Protein AF-0000000071357479 (afdb_homodimer)

Secondary structure (DSSP, 8-state):
-HHHHHHHHHHS---HHHHHHHHTT-EEEEE-TT-EEE-TTSPP-EEEEEEES-EEEEE--SSS-EEEEEE-TTEEE--HHHHHHTS--SSEEEESS-EEEEEEEHHHHHHHHHH-SSHHHHHHHHHHHHHHHHHHHHHHHHH--HHHHHHHHHHH-HHHHHTS-HHHHHHHHTS-HHHHHHHHHHH-/-HHHHHHHHHHS---HHHHHHHHTT-EEEEE-TT-EEE-TTSPP-EEEEEEES-EEEEE--SSS-EEEEEE-TT-EE--HHHHHHTS--SSEEEESS-EEEEEEEHHHHHHHHHH-SSHHHHHHHHHHHHHHHHHHHHHHHHH--HHHHHHHHHHH-HHHHHTS-HHHHHHHHTS-HHHHHHHHHHH-

Sequence (376 aa):
MKALRKFIDSLSPISDRDWQYFSSRLEEVKLEKNASLLKIGEVENHLSFITEGMVRLFIPKEEYDMTFGFVFENEFVTAYDSFLTRLPSAYQIETLAKTHMWRISYPDLQSVYENTSIGNSIGRRMAENMYLVKSKRELALLSKTAEERYLDLFSDRPKLIREIPLKYISSYIGVTPQALSRIRKRITMKALRKFIDSLSPISDRDWQYFSSRLEEVKLEKNASLLKIGEVENHLSFITEGMVRLFIPKEEYDMTFGFVFENEFVTAYDSFLTRLPSAYQIETLAKTHMWRISYPDLQSVYENTSIGNSIGRRMAENMYLVKSKRELALLSKTAEERYLDLFSDRPKLIREIPLKYISSYIGVTPQALSRIRKRIT

Radius of gyration: 21.58 Å; Cα contacts (8 Å, |Δi|>4): 624; chains: 2; bounding box: 57×55×47 Å

Foldseek 3Di:
DVLQQVLLVVQPNDDPVLCCLLQVQKDKDKDFAFAWPADFFDQWFKKKAWQAFKKWKWADDDPAIQTADMDGHSDIDTPVVSLVVVGTHRITMGTRGTIIIIMGTSVSLVVSVVPDPCSVSSVVSNVVVVVVVVVVVVCCLVPHALLRVLVVVCVVPVVVVVSDDLCNSCSNSPHHSVVVVVSVVVVD/DVLQQVLLVVQPNDDPVLCCLLLVQKDKDKDFAFAWPADFFDQWFKKKAWQAFKKWKWADDDPAIQTADMDGHSDIDTPVVSLVVVGGHRITMGTRGTIIIIMGTSVSLVVSVVPDPCSVSSVVSNVVVVVVVVVVVVCCLVPHALLRVLVVVCVVPVVVVVSDDLCNSCSNSPHGSVVVVVSVVVVD

pLDDT: mean 91.93, std 7.01, range [62.25, 98.56]

Nearest PDB structures (foldseek):
  4cyd-assembly2_A  TM=8.086E-01  e=2.277E-10  Corynebacterium glutamicum
  4ev0-assembly1_A  TM=6.148E-01  e=2.697E-11  Thermus thermophilus HB8
  5kjy-assembly1_A  TM=7.846E-01  e=8.825E-09  Homo sapiens
  4qxk-assembly1_A  TM=7.766E-01  e=2.987E-08  Homo sapiens
  5w5b-assembly1_A  TM=6.786E-01  e=1.197E-08  Mycobacterium tuberculosis CDC1551

Solvent-accessible surface area (backbone atoms only — not comparable to full-atom values): 19634 Å² total; per-residue (Å²): 112,65,70,58,49,52,52,47,40,71,71,39,80,67,51,71,68,53,43,50,62,51,58,71,56,48,43,82,46,79,42,54,55,69,34,77,76,39,53,59,64,38,59,42,51,50,45,30,36,26,70,35,41,32,35,38,33,28,32,86,46,93,88,57,56,43,27,75,45,76,44,43,56,78,33,72,49,53,59,55,61,16,45,72,70,67,37,56,23,86,36,28,31,32,26,75,28,58,27,35,32,42,28,32,40,52,72,56,49,53,48,36,43,73,72,29,89,53,37,25,49,44,48,19,53,50,26,41,48,51,25,43,55,36,50,54,48,46,52,42,71,73,71,44,51,51,64,55,45,50,53,53,54,42,69,76,39,47,77,63,51,72,72,48,58,60,62,50,51,15,26,46,46,68,45,50,55,68,56,42,52,54,49,51,56,70,74,96,110,64,69,58,50,52,51,47,39,72,73,38,81,66,51,70,68,53,44,49,61,51,58,72,56,47,42,82,47,78,43,54,55,70,34,75,78,38,52,58,64,38,58,41,52,50,46,29,35,26,71,34,42,31,34,37,33,29,30,88,47,93,87,58,57,42,27,74,44,76,41,44,56,77,34,73,50,52,58,55,60,16,45,73,69,66,37,55,22,86,37,26,30,30,26,76,28,58,28,35,32,42,30,32,41,54,71,56,50,53,47,37,44,73,72,31,90,53,35,26,49,43,47,19,52,51,27,42,52,51,24,43,54,35,50,54,48,46,52,42,71,72,72,45,51,52,62,54,46,49,51,51,52,44,68,75,38,48,74,63,52,71,72,48,57,60,63,52,51,17,26,47,44,69,44,50,53,69,54,42,52,53,49,51,57,68,74,98

Structure (mmCIF, N/CA/C/O backbone):
data_AF-0000000071357479-model_v1
#
loop_
_entity.id
_entity.type
_entity.pdbx_description
1 polymer 'cAMP-binding protein'
#
loop_
_atom_site.group_PDB
_atom_site.id
_atom_site.type_symbol
_atom_site.label_atom_id
_atom_site.label_alt_id
_atom_site.label_comp_id
_atom_site.label_asym_id
_atom_site.label_entity_id
_atom_site.label_seq_id
_atom_site.pdbx_PDB_ins_code
_atom_site.Cartn_x
_atom_site.Cartn_y
_atom_site.Cartn_z
_atom_site.occupancy
_atom_site.B_iso_or_equiv
_atom_site.auth_seq_id
_atom_site.auth_comp_id
_atom_site.auth_asym_id
_atom_site.auth_atom_id
_atom_site.pdbx_PDB_model_num
ATOM 1 N N . MET A 1 1 ? 16.078 18.766 12.523 1 84.31 1 MET A N 1
ATOM 2 C CA . MET A 1 1 ? 16.484 17.734 11.578 1 84.31 1 MET A CA 1
ATOM 3 C C . MET A 1 1 ? 16.953 16.484 12.305 1 84.31 1 MET A C 1
ATOM 5 O O . MET A 1 1 ? 17.172 15.438 11.68 1 84.31 1 MET A O 1
ATOM 9 N N . LYS A 1 2 ? 16.938 16.594 13.602 1 87.5 2 LYS A N 1
ATOM 10 C CA . LYS A 1 2 ? 17.391 15.453 14.398 1 87.5 2 LYS A CA 1
ATOM 11 C C . LYS A 1 2 ? 16.375 14.312 14.344 1 87.5 2 LYS A C 1
ATOM 13 O O . LYS A 1 2 ? 16.734 13.148 14.156 1 87.5 2 LYS A O 1
ATOM 18 N N . ALA A 1 3 ? 15.062 14.703 14.469 1 87.56 3 ALA A N 1
ATOM 19 C CA . ALA A 1 3 ? 14 13.703 14.43 1 87.56 3 ALA A CA 1
ATOM 20 C C . ALA A 1 3 ? 13.969 12.992 13.078 1 87.56 3 ALA A C 1
ATOM 22 O O . ALA A 1 3 ? 13.773 11.773 13.016 1 87.56 3 ALA A O 1
ATOM 23 N N . LEU A 1 4 ? 14.18 13.727 12.094 1 90.94 4 LEU A N 1
ATOM 24 C CA . LEU A 1 4 ? 14.18 13.18 10.734 1 90.94 4 LEU A CA 1
ATOM 25 C C . LEU A 1 4 ? 15.336 12.211 10.539 1 90.94 4 LEU A C 1
ATOM 27 O O . LEU A 1 4 ? 15.156 11.109 10.016 1 90.94 4 LEU A O 1
ATOM 31 N N . ARG A 1 5 ? 16.469 12.617 10.984 1 91.06 5 ARG A N 1
ATOM 32 C CA . ARG A 1 5 ? 17.641 11.742 10.836 1 91.06 5 ARG A CA 1
ATOM 33 C C . ARG A 1 5 ? 17.453 10.453 11.633 1 91.06 5 ARG A C 1
ATOM 35 O O . ARG A 1 5 ? 17.812 9.375 11.156 1 91.06 5 ARG A O 1
ATOM 42 N N . LYS A 1 6 ? 16.984 10.641 12.812 1 90.44 6 LYS A N 1
ATOM 43 C CA . LYS A 1 6 ? 16.719 9.477 13.648 1 90.44 6 LYS A CA 1
ATOM 44 C C . LYS A 1 6 ? 15.766 8.508 12.953 1 90.44 6 LYS A C 1
ATOM 46 O O . LYS A 1 6 ? 15.969 7.289 12.992 1 90.44 6 LYS A O 1
ATOM 51 N N . PHE A 1 7 ? 14.812 9.055 12.359 1 88.69 7 PHE A N 1
ATOM 52 C CA . PHE A 1 7 ? 13.844 8.234 11.633 1 88.69 7 PHE A CA 1
ATOM 53 C C . PHE A 1 7 ? 14.508 7.496 10.484 1 88.69 7 PHE A C 1
ATOM 55 O O . PHE A 1 7 ? 14.328 6.289 10.328 1 88.69 7 PHE A O 1
ATOM 62 N N . ILE A 1 8 ? 15.242 8.156 9.727 1 88.69 8 ILE A N 1
ATOM 63 C CA . ILE A 1 8 ? 15.914 7.574 8.562 1 88.69 8 ILE A CA 1
ATOM 64 C C . ILE A 1 8 ? 16.891 6.496 9.023 1 88.69 8 ILE A C 1
ATOM 66 O O . ILE A 1 8 ? 16.969 5.422 8.422 1 88.69 8 ILE A O 1
ATOM 70 N N . ASP A 1 9 ? 17.531 6.797 10.133 1 88.25 9 ASP A N 1
ATOM 71 C CA . ASP A 1 9 ? 18.484 5.852 10.688 1 88.25 9 ASP A CA 1
ATOM 72 C C . ASP A 1 9 ? 17.812 4.559 11.125 1 88.25 9 ASP A C 1
ATOM 74 O O . ASP A 1 9 ? 18.406 3.482 11.055 1 88.25 9 ASP A O 1
ATOM 78 N N . SER A 1 10 ? 16.609 4.762 11.586 1 86.31 10 SER A N 1
ATOM 79 C CA . SER A 1 10 ? 15.852 3.59 12.016 1 86.31 10 SER A CA 1
ATOM 80 C C . SER A 1 10 ? 15.477 2.703 10.828 1 86.31 10 SER A C 1
ATOM 82 O O . SER A 1 10 ? 15.227 1.507 11 1 86.31 10 SER A O 1
ATOM 84 N N . LEU A 1 11 ? 15.367 3.246 9.656 1 84.19 11 LEU A N 1
ATOM 85 C CA . LEU A 1 11 ? 15.078 2.479 8.445 1 84.19 11 LEU A CA 1
ATOM 86 C C . LEU A 1 11 ? 16.344 1.834 7.898 1 84.19 11 LEU A C 1
ATOM 88 O O . LEU A 1 11 ? 16.359 0.638 7.598 1 84.19 11 LEU A O 1
ATOM 92 N N . SER A 1 12 ? 17.344 2.615 7.746 1 84.62 12 SER A N 1
ATOM 93 C CA . SER A 1 12 ? 18.672 2.199 7.297 1 84.62 12 SER A CA 1
ATOM 94 C C . SER A 1 12 ? 19.75 3.168 7.777 1 84.62 12 SER A C 1
ATOM 96 O O . SER A 1 12 ? 19.625 4.379 7.594 1 84.62 12 SER A O 1
ATOM 98 N N . PRO A 1 13 ? 20.75 2.525 8.297 1 86.31 13 PRO A N 1
ATOM 99 C CA . PRO A 1 13 ? 21.828 3.416 8.727 1 86.31 13 PRO A CA 1
ATOM 100 C C . PRO A 1 13 ? 22.375 4.281 7.586 1 86.31 13 PRO A C 1
ATOM 102 O O . PRO A 1 13 ? 22.688 3.764 6.508 1 86.31 13 PRO A O 1
ATOM 105 N N . ILE A 1 14 ? 22.453 5.547 7.871 1 87.81 14 ILE A N 1
ATOM 106 C CA . ILE A 1 14 ? 22.844 6.48 6.82 1 87.81 14 ILE A CA 1
ATOM 107 C C . ILE A 1 14 ? 24.203 7.102 7.16 1 87.81 14 ILE A C 1
ATOM 109 O O . ILE A 1 14 ? 24.438 7.492 8.305 1 87.81 14 ILE A O 1
ATOM 113 N N . SER A 1 15 ? 25.094 7.137 6.215 1 90.81 15 SER A N 1
ATOM 114 C CA . SER A 1 15 ? 26.375 7.797 6.395 1 90.81 15 SER A CA 1
ATOM 115 C C . SER A 1 15 ? 26.219 9.312 6.469 1 90.81 15 SER A C 1
ATOM 117 O O . SER A 1 15 ? 25.219 9.859 6.008 1 90.81 15 SER A O 1
ATOM 119 N N . ASP A 1 16 ? 27.219 9.914 7.035 1 92.69 16 ASP A N 1
ATOM 120 C CA . ASP A 1 16 ? 27.203 11.375 7.102 1 92.69 16 ASP A CA 1
ATOM 121 C C . ASP A 1 16 ? 27.172 11.984 5.699 1 92.69 16 ASP A C 1
ATOM 123 O O . ASP A 1 16 ? 26.5 13 5.477 1 92.69 16 ASP A O 1
ATOM 127 N N . ARG A 1 17 ? 27.859 11.375 4.809 1 92.62 17 ARG A N 1
ATOM 128 C CA . ARG A 1 17 ? 27.906 11.875 3.438 1 92.62 17 ARG A CA 1
ATOM 129 C C . ARG A 1 17 ? 26.531 11.812 2.791 1 92.62 17 ARG A C 1
ATOM 131 O O . ARG A 1 17 ? 26.062 12.805 2.223 1 92.62 17 ARG A O 1
ATOM 138 N N . ASP A 1 18 ? 25.891 10.688 2.896 1 91.75 18 ASP A N 1
ATOM 139 C CA . ASP A 1 18 ? 24.562 10.523 2.311 1 91.75 18 ASP A CA 1
ATOM 140 C C . ASP A 1 18 ? 23.531 11.422 3.004 1 91.75 18 ASP A C 1
ATOM 142 O O . ASP A 1 18 ? 22.656 11.977 2.354 1 91.75 18 ASP A O 1
ATOM 146 N N . TRP A 1 19 ? 23.719 11.562 4.328 1 93.12 19 TRP A N 1
ATOM 147 C CA . TRP A 1 19 ? 22.812 12.43 5.078 1 93.12 19 TRP A CA 1
ATOM 148 C C . TRP A 1 19 ? 22.953 13.875 4.613 1 93.12 19 TRP A C 1
ATOM 150 O O . TRP A 1 19 ? 21.938 14.562 4.391 1 93.12 19 TRP A O 1
ATOM 160 N N . GLN A 1 20 ? 24.141 14.312 4.461 1 94.5 20 GLN A N 1
ATOM 161 C CA . GLN A 1 20 ? 24.359 15.688 4.016 1 94.5 20 GLN A CA 1
ATOM 162 C C . GLN A 1 20 ? 23.781 15.914 2.625 1 94.5 20 GLN A C 1
ATOM 164 O O . GLN A 1 20 ? 23.203 16.969 2.357 1 94.5 20 GLN A O 1
ATOM 169 N N . TYR A 1 21 ? 23.953 14.969 1.769 1 94.75 21 TYR A N 1
ATOM 170 C CA . TYR A 1 21 ? 23.406 15.07 0.421 1 94.75 21 TYR A CA 1
ATOM 171 C C . TYR A 1 21 ? 21.891 15.195 0.457 1 94.75 21 TYR A C 1
ATOM 173 O O . TYR A 1 21 ? 21.312 16.047 -0.224 1 94.75 21 TYR A O 1
ATOM 181 N N . PHE A 1 22 ? 21.266 14.375 1.284 1 94.62 22 PHE A N 1
ATOM 182 C CA . PHE A 1 22 ? 19.812 14.352 1.421 1 94.62 22 PHE A CA 1
ATOM 183 C C . PHE A 1 22 ? 19.328 15.617 2.113 1 94.62 22 PHE A C 1
ATOM 185 O O . PHE A 1 22 ? 18.453 16.312 1.586 1 94.62 22 PHE A O 1
ATOM 192 N N . SER A 1 23 ? 19.922 15.906 3.238 1 95.31 23 SER A N 1
ATOM 193 C CA . SER A 1 23 ? 19.422 16.984 4.074 1 95.31 23 SER A CA 1
ATOM 194 C C . SER A 1 23 ? 19.609 18.344 3.395 1 95.31 23 SER A C 1
ATOM 196 O O . SER A 1 23 ? 18.828 19.266 3.623 1 95.31 23 SER A O 1
ATOM 198 N N . SER A 1 24 ? 20.594 18.469 2.508 1 96.06 24 SER A N 1
ATOM 199 C CA . SER A 1 24 ? 20.859 19.719 1.805 1 96.06 24 SER A CA 1
ATOM 200 C C . SER A 1 24 ? 19.75 20.047 0.803 1 96.06 24 SER A C 1
ATOM 202 O O . SER A 1 24 ? 19.656 21.172 0.32 1 96.06 24 SER A O 1
ATOM 204 N N . ARG A 1 25 ? 18.922 19.094 0.554 1 96.38 25 ARG A N 1
ATOM 205 C CA . ARG A 1 25 ? 17.875 19.266 -0.453 1 96.38 25 ARG A CA 1
ATOM 206 C C . ARG A 1 25 ? 16.516 19.469 0.199 1 96.38 25 ARG A C 1
ATOM 208 O O . ARG A 1 25 ? 15.5 19.609 -0.494 1 96.38 25 ARG A O 1
ATOM 215 N N . LEU A 1 26 ? 16.531 19.469 1.462 1 97.06 26 LEU A N 1
ATOM 216 C CA . LEU A 1 26 ? 15.297 19.641 2.209 1 97.06 26 LEU A CA 1
ATOM 217 C C . LEU A 1 26 ? 14.945 21.109 2.348 1 97.06 26 LEU A C 1
ATOM 219 O O . LEU A 1 26 ? 15.836 21.953 2.465 1 97.06 26 LEU A O 1
ATOM 223 N N . GLU A 1 27 ? 13.688 21.359 2.297 1 97.5 27 GLU A N 1
ATOM 224 C CA . GLU A 1 27 ? 13.133 22.688 2.574 1 97.5 27 GLU A CA 1
ATOM 225 C C . GLU A 1 27 ? 12.25 22.672 3.818 1 97.5 27 GLU A C 1
ATOM 227 O O . GLU A 1 27 ? 11.461 21.734 4.016 1 97.5 27 GLU A O 1
ATOM 232 N N . GLU A 1 28 ? 12.422 23.641 4.609 1 97.25 28 GLU A N 1
ATOM 233 C CA . GLU A 1 28 ? 11.594 23.797 5.797 1 97.25 28 GLU A CA 1
ATOM 234 C C . GLU A 1 28 ? 10.289 24.531 5.473 1 97.25 28 GLU A C 1
ATOM 236 O O . GLU A 1 28 ? 10.305 25.547 4.781 1 97.25 28 GLU A O 1
ATOM 241 N N . VAL A 1 29 ? 9.195 24.016 5.973 1 97.38 29 VAL A N 1
ATOM 242 C CA . VAL A 1 29 ? 7.887 24.594 5.711 1 97.38 29 VAL A CA 1
ATOM 243 C C . VAL A 1 29 ? 7.098 24.719 7.012 1 97.38 29 VAL A C 1
ATOM 245 O O . VAL A 1 29 ? 7.047 23.781 7.805 1 97.38 29 VAL A O 1
ATOM 248 N N . LYS A 1 30 ? 6.535 25.812 7.258 1 98 30 LYS A N 1
ATOM 249 C CA . LYS A 1 30 ? 5.617 26.078 8.367 1 98 30 LYS A CA 1
ATOM 250 C C . LYS A 1 30 ? 4.25 26.516 7.855 1 98 30 LYS A C 1
ATOM 252 O O . LYS A 1 30 ? 4.156 27.469 7.07 1 98 30 LYS A O 1
ATOM 257 N N . LEU A 1 31 ? 3.303 25.781 8.32 1 97.75 31 LEU A N 1
ATOM 258 C CA . LEU A 1 31 ? 1.95 26.062 7.848 1 97.75 31 LEU A CA 1
ATOM 259 C C . LEU A 1 31 ? 0.995 26.25 9.023 1 97.75 31 LEU A C 1
ATOM 261 O O . LEU A 1 31 ? 1.135 25.594 10.055 1 97.75 31 LEU A O 1
ATOM 265 N N . GLU A 1 32 ? 0.049 27.125 8.805 1 97.94 32 GLU A N 1
ATOM 266 C CA . GLU A 1 32 ? -1.003 27.297 9.805 1 97.94 32 GLU A CA 1
ATOM 267 C C . GLU A 1 32 ? -2.068 26.219 9.68 1 97.94 32 GLU A C 1
ATOM 269 O O . GLU A 1 32 ? -2.064 25.438 8.719 1 97.94 32 GLU A O 1
ATOM 274 N N . LYS A 1 33 ? -2.869 26.156 10.688 1 96.25 33 LYS A N 1
ATOM 275 C CA . LYS A 1 33 ? -4.027 25.281 10.641 1 96.25 33 LYS A CA 1
ATOM 276 C C . LYS A 1 33 ? -4.906 25.578 9.43 1 96.25 33 LYS A C 1
ATOM 278 O O . LYS A 1 33 ? -5.109 26.734 9.078 1 96.25 33 LYS A O 1
ATOM 283 N N . ASN A 1 34 ? -5.375 24.547 8.766 1 95.88 34 ASN A N 1
ATOM 284 C CA . ASN A 1 34 ? -6.301 24.609 7.633 1 95.88 34 ASN A CA 1
ATOM 285 C C . ASN A 1 34 ? -5.602 25.078 6.363 1 95.88 34 ASN A C 1
ATOM 287 O O . ASN A 1 34 ? -6.242 25.625 5.461 1 95.88 34 ASN A O 1
ATOM 291 N N . ALA A 1 35 ? -4.332 24.938 6.402 1 97.62 35 ALA A N 1
ATOM 292 C CA . ALA A 1 35 ? -3.6 25.203 5.168 1 97.62 35 ALA A CA 1
ATOM 293 C C . ALA A 1 35 ? -3.666 24.01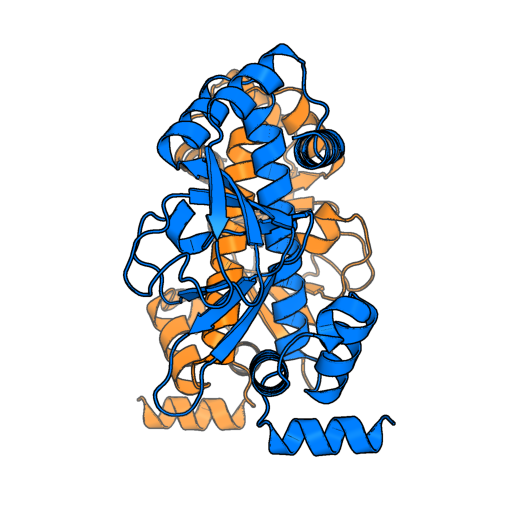6 4.211 1 97.62 35 ALA A C 1
ATOM 295 O O . ALA A 1 35 ? -3.592 22.859 4.637 1 97.62 35 ALA A O 1
ATOM 296 N N . SER A 1 36 ? -3.727 24.297 2.914 1 97 36 SER A N 1
ATOM 297 C CA . SER A 1 36 ? -3.75 23.266 1.894 1 97 36 SER A CA 1
ATOM 298 C C . SER A 1 36 ? -2.336 22.859 1.482 1 97 36 SER A C 1
ATOM 300 O O . SER A 1 36 ? -1.54 23.703 1.07 1 97 36 SER A O 1
ATOM 302 N N . LEU A 1 37 ? -2.037 21.625 1.635 1 97.31 37 LEU A N 1
ATOM 303 C CA . LEU A 1 37 ? -0.763 21.094 1.168 1 97.31 37 LEU A CA 1
ATOM 304 C C . LEU A 1 37 ? -0.865 20.625 -0.284 1 97.31 37 LEU A C 1
ATOM 306 O O . LEU A 1 37 ? 0.109 20.719 -1.036 1 97.31 37 LEU A O 1
ATOM 310 N N . LEU A 1 38 ? -1.933 20.109 -0.616 1 98.12 38 LEU A N 1
ATOM 311 C CA . LEU A 1 38 ? -2.225 19.609 -1.955 1 98.12 38 LEU A CA 1
ATOM 312 C C . LEU A 1 38 ? -3.707 19.75 -2.279 1 98.12 38 LEU A C 1
ATOM 314 O O . LEU A 1 38 ? -4.562 19.375 -1.477 1 98.12 38 LEU A O 1
ATOM 318 N N . LYS A 1 39 ? -4.016 20.344 -3.389 1 97.31 39 LYS A N 1
ATOM 319 C CA . LYS A 1 39 ? -5.395 20.438 -3.857 1 97.31 39 LYS A CA 1
ATOM 320 C C . LYS A 1 39 ? -5.719 19.328 -4.852 1 97.31 39 LYS A C 1
ATOM 322 O O . LYS A 1 39 ? -4.844 18.875 -5.594 1 97.31 39 LYS A O 1
ATOM 327 N N . ILE A 1 40 ? -6.895 18.906 -4.797 1 95.5 40 ILE A N 1
ATOM 328 C CA . ILE A 1 40 ? -7.348 17.922 -5.773 1 95.5 40 ILE A CA 1
ATOM 329 C C . ILE A 1 40 ? -7.055 18.422 -7.184 1 95.5 40 ILE A C 1
ATOM 331 O O . ILE A 1 40 ? -7.219 19.609 -7.48 1 95.5 40 ILE A O 1
ATOM 335 N N . GLY A 1 41 ? -6.57 17.531 -8.008 1 97.25 41 GLY A N 1
ATOM 336 C CA . GLY A 1 41 ? -6.281 17.891 -9.383 1 97.25 41 GLY A CA 1
ATOM 337 C C . GLY A 1 41 ? -4.855 18.359 -9.594 1 97.25 41 GLY A C 1
ATOM 338 O O . GLY A 1 41 ? -4.41 18.516 -10.734 1 97.25 41 GLY A O 1
ATOM 339 N N . GLU A 1 42 ? -4.164 18.609 -8.555 1 98.19 42 GLU A N 1
ATOM 340 C CA . GLU A 1 42 ? -2.758 18.969 -8.648 1 98.19 42 GLU A CA 1
ATOM 341 C C . GLU A 1 42 ? -1.854 17.75 -8.555 1 98.19 42 GLU A C 1
ATOM 343 O O . GLU A 1 42 ? -2.225 16.75 -7.945 1 98.19 42 GLU A O 1
ATOM 348 N N . VAL A 1 43 ? -0.73 17.859 -9.156 1 98.56 43 VAL A N 1
ATOM 349 C CA . VAL A 1 43 ? 0.276 16.812 -9.031 1 98.56 43 VAL A CA 1
ATOM 350 C C . VAL A 1 43 ? 1.095 17.031 -7.758 1 98.56 43 VAL A C 1
ATOM 352 O O . VAL A 1 43 ? 1.527 18.156 -7.484 1 98.56 43 VAL A O 1
ATOM 355 N N . GLU A 1 44 ? 1.221 16.031 -6.93 1 98.56 44 GLU A N 1
ATOM 356 C CA . GLU A 1 44 ? 2.037 16.125 -5.723 1 98.56 44 GLU A CA 1
ATOM 357 C C . GLU A 1 44 ? 3.521 16.219 -6.066 1 98.56 44 GLU A C 1
ATOM 359 O O . GLU A 1 44 ? 4.078 15.32 -6.703 1 98.56 44 GLU A O 1
ATOM 364 N N . ASN A 1 45 ? 4.176 17.188 -5.57 1 98.31 45 ASN A N 1
ATOM 365 C CA . ASN A 1 45 ? 5.555 17.422 -5.977 1 98.31 45 ASN A CA 1
ATOM 366 C C . ASN A 1 45 ? 6.52 17.281 -4.801 1 98.31 45 ASN A C 1
ATOM 368 O O . ASN A 1 45 ? 7.734 17.406 -4.969 1 98.31 45 ASN A O 1
ATOM 372 N N . HIS A 1 46 ? 5.906 16.969 -3.633 1 98.19 46 HIS A N 1
ATOM 373 C CA . HIS A 1 46 ? 6.789 16.953 -2.471 1 98.19 46 HIS A CA 1
ATOM 374 C C . HIS A 1 46 ? 6.496 15.758 -1.573 1 98.19 46 HIS A C 1
ATOM 376 O O . HIS A 1 46 ? 5.363 15.281 -1.521 1 98.19 46 HIS A O 1
ATOM 382 N N . LEU A 1 47 ? 7.469 15.258 -1.012 1 97.94 47 LEU A N 1
ATOM 383 C CA . LEU A 1 47 ? 7.418 14.367 0.144 1 97.94 47 LEU A CA 1
ATOM 384 C C . LEU A 1 47 ? 7.809 15.109 1.417 1 97.94 47 LEU A C 1
ATOM 386 O O . LEU A 1 47 ? 8.875 15.727 1.477 1 97.94 47 LEU A O 1
ATOM 390 N N . SER A 1 48 ? 6.945 15.039 2.42 1 97.88 48 SER A N 1
ATOM 391 C CA . SER A 1 48 ? 7.168 15.859 3.604 1 97.88 48 SER A CA 1
ATOM 392 C C . SER A 1 48 ? 7.238 15.008 4.863 1 97.88 48 SER A C 1
ATOM 394 O O . SER A 1 48 ? 6.555 13.984 4.969 1 97.88 48 SER A O 1
ATOM 396 N N . PHE A 1 49 ? 8.078 15.445 5.734 1 96.88 49 PHE A N 1
ATOM 397 C CA . PHE A 1 49 ? 8.18 14.859 7.07 1 96.88 49 PHE A CA 1
ATOM 398 C C . PHE A 1 49 ? 7.664 15.836 8.125 1 96.88 49 PHE A C 1
ATOM 400 O O . PHE A 1 49 ? 8.203 16.938 8.281 1 96.88 49 PHE A O 1
ATOM 407 N N . ILE A 1 50 ? 6.633 15.367 8.844 1 96.56 50 ILE A N 1
ATOM 408 C CA . ILE A 1 50 ? 6.016 16.234 9.836 1 96.56 50 ILE A CA 1
ATOM 409 C C . ILE A 1 50 ? 6.82 16.188 11.133 1 96.56 50 ILE A C 1
ATOM 411 O O . ILE A 1 50 ? 6.934 15.141 11.758 1 96.56 50 ILE A O 1
ATOM 415 N N . THR A 1 51 ? 7.336 17.281 11.508 1 95.75 51 THR A N 1
ATOM 416 C CA . THR A 1 51 ? 8.055 17.344 12.781 1 95.75 51 THR A CA 1
ATOM 417 C C . THR A 1 51 ? 7.117 17.75 13.914 1 95.75 51 THR A C 1
ATOM 419 O O . THR A 1 51 ? 7.32 17.359 15.062 1 95.75 51 THR A O 1
ATOM 422 N N . GLU A 1 52 ? 6.156 18.562 13.555 1 95.06 52 GLU A N 1
ATOM 423 C CA . GLU A 1 52 ? 5.105 19 14.469 1 95.06 52 GLU A CA 1
ATOM 424 C C . GLU A 1 52 ? 3.793 19.234 13.734 1 95.06 52 GLU A C 1
ATOM 426 O O . GLU A 1 52 ? 3.787 19.812 12.641 1 95.06 52 GLU A O 1
ATOM 431 N N . GLY A 1 53 ? 2.701 18.75 14.445 1 94.25 53 GLY A N 1
ATOM 432 C CA . GLY A 1 53 ? 1.389 18.984 13.867 1 94.25 53 GLY A CA 1
ATOM 433 C C . GLY A 1 53 ? 0.761 17.719 13.289 1 94.25 53 GLY A C 1
ATOM 434 O O . GLY A 1 53 ? 1.069 16.609 13.719 1 94.25 53 GLY A O 1
ATOM 435 N N . MET A 1 54 ? -0.273 17.922 12.383 1 95 54 MET A N 1
ATOM 436 C CA . MET A 1 54 ? -0.998 16.812 11.789 1 95 54 MET A CA 1
ATOM 437 C C . MET A 1 54 ? -1.707 17.25 10.508 1 95 54 MET A C 1
ATOM 439 O O . MET A 1 54 ? -2.064 18.406 10.359 1 95 54 MET A O 1
ATOM 443 N N . VAL A 1 55 ? -1.857 16.344 9.68 1 96.44 55 VAL A N 1
ATOM 444 C CA . VAL A 1 55 ? -2.529 16.625 8.414 1 96.44 55 VAL A CA 1
ATOM 445 C C . VAL A 1 55 ? -3.596 15.57 8.148 1 96.44 55 VAL A C 1
ATOM 447 O O . VAL A 1 55 ? -3.57 14.492 8.742 1 96.44 55 VAL A O 1
ATOM 450 N N . ARG A 1 56 ? -4.52 15.969 7.328 1 96.06 56 ARG A N 1
ATOM 451 C CA . ARG A 1 56 ? -5.617 15.094 6.926 1 96.06 56 ARG A CA 1
ATOM 452 C C . ARG A 1 56 ? -5.645 14.914 5.41 1 96.06 56 ARG A C 1
ATOM 454 O O . ARG A 1 56 ? -5.359 15.859 4.664 1 96.06 56 ARG A O 1
ATOM 461 N N . LEU A 1 57 ? -5.883 13.711 4.977 1 97.62 57 LEU A N 1
ATOM 462 C CA . LEU A 1 57 ? -6.141 13.398 3.578 1 97.62 57 LEU A CA 1
ATOM 463 C C . LEU A 1 57 ? -7.617 13.094 3.35 1 97.62 57 LEU A C 1
ATOM 465 O O . LEU A 1 57 ? -8.211 12.297 4.078 1 97.62 57 LEU A O 1
ATOM 469 N N . PHE A 1 58 ? -8.188 13.758 2.309 1 97 58 PHE A N 1
ATOM 470 C CA . PHE A 1 58 ? -9.625 13.586 2.135 1 97 58 PHE A CA 1
ATOM 471 C C . PHE A 1 58 ? -10.039 13.906 0.704 1 97 58 PHE A C 1
ATOM 473 O O . PHE A 1 58 ? -9.297 14.562 -0.03 1 97 58 PHE A O 1
ATOM 480 N N . ILE A 1 59 ? -11.086 13.383 0.323 1 95.88 59 ILE A N 1
ATOM 481 C CA . ILE A 1 59 ? -11.734 13.703 -0.943 1 95.88 59 ILE A CA 1
ATOM 482 C C . ILE A 1 59 ? -12.906 14.648 -0.698 1 95.88 59 ILE A C 1
ATOM 484 O O . ILE A 1 59 ? -13.875 14.289 -0.03 1 95.88 59 ILE A O 1
ATOM 488 N N . PRO A 1 60 ? -12.766 15.797 -1.271 1 92.5 60 PRO A N 1
ATOM 489 C CA . PRO A 1 60 ? -13.906 16.703 -1.112 1 92.5 60 PRO A CA 1
ATOM 490 C C . PRO A 1 60 ? -15.164 16.188 -1.814 1 92.5 60 PRO A C 1
ATOM 492 O O . PRO A 1 60 ? -15.102 15.758 -2.967 1 92.5 60 PRO A O 1
ATOM 495 N N . LYS A 1 61 ? -16.281 16.141 -1.045 1 87.62 61 LYS A N 1
ATOM 496 C CA . LYS A 1 61 ? -17.578 15.773 -1.6 1 87.62 61 LYS A CA 1
ATOM 497 C C . LYS A 1 61 ? -18.625 16.859 -1.338 1 87.62 61 LYS A C 1
ATOM 499 O O . LYS A 1 61 ? -18.375 17.781 -0.568 1 87.62 61 LYS A O 1
ATOM 504 N N . GLU A 1 62 ? -19.734 16.75 -2.053 1 79.56 62 GLU A N 1
ATOM 505 C CA . GLU A 1 62 ? -20.781 17.766 -1.951 1 79.56 62 GLU A CA 1
ATOM 506 C C . GLU A 1 62 ? -21.328 17.844 -0.53 1 79.56 62 GLU A C 1
ATOM 508 O O . GLU A 1 62 ? -21.453 18.938 0.03 1 79.56 62 GLU A O 1
ATOM 513 N N . GLU A 1 63 ? -21.672 16.766 0.043 1 78.25 63 GLU A N 1
ATOM 514 C CA . GLU A 1 63 ? -22.297 16.781 1.358 1 78.25 63 GLU A CA 1
ATOM 515 C C . GLU A 1 63 ? -21.266 16.734 2.473 1 78.25 63 GLU A C 1
ATOM 517 O O . GLU A 1 63 ? -21.25 17.578 3.365 1 78.25 63 GLU A O 1
ATOM 522 N N . TYR A 1 64 ? -20.406 15.727 2.408 1 83.81 64 TYR A N 1
ATOM 523 C CA . TYR A 1 64 ? -19.375 15.609 3.436 1 83.81 64 TYR A CA 1
ATOM 524 C C . TYR A 1 64 ? -18.078 15.094 2.844 1 83.81 64 TYR A C 1
ATOM 526 O O . TYR A 1 64 ? -18.078 14.195 1.996 1 83.81 64 TYR A O 1
ATOM 534 N N . ASP A 1 65 ? -16.953 15.602 3.381 1 90.44 65 ASP A N 1
ATOM 535 C CA . ASP A 1 65 ? -15.625 15.141 2.99 1 90.44 65 ASP A CA 1
ATOM 536 C C . ASP A 1 65 ? -15.43 13.664 3.354 1 90.44 65 ASP A C 1
ATOM 538 O O . ASP A 1 65 ? -15.961 13.195 4.363 1 90.44 65 ASP A O 1
ATOM 542 N N . MET A 1 66 ? -14.805 13.031 2.494 1 93.31 66 MET A N 1
ATOM 543 C CA . MET A 1 66 ? -14.398 11.664 2.805 1 93.31 66 MET A CA 1
ATOM 544 C C . MET A 1 66 ? -12.945 11.617 3.271 1 93.31 66 MET A C 1
ATOM 546 O O . MET A 1 66 ? -12.031 11.539 2.451 1 93.31 66 MET A O 1
ATOM 550 N N . THR A 1 67 ? -12.812 11.609 4.566 1 95.12 67 THR A N 1
ATOM 551 C CA . THR A 1 67 ? -11.477 11.5 5.137 1 95.12 67 THR A CA 1
ATOM 552 C C . THR A 1 67 ? -10.984 10.055 5.113 1 95.12 67 THR A C 1
ATOM 554 O O . THR A 1 67 ? -11.719 9.141 5.508 1 95.12 67 THR A O 1
ATOM 557 N N . PHE A 1 68 ? -9.734 9.875 4.688 1 95.38 68 PHE A N 1
ATOM 558 C CA . PHE A 1 68 ? -9.281 8.492 4.633 1 95.38 68 PHE A CA 1
ATOM 559 C C . PHE A 1 68 ? -7.863 8.367 5.188 1 95.38 68 PHE A C 1
ATOM 561 O O . PHE A 1 68 ? -7.258 7.293 5.117 1 95.38 68 PHE A O 1
ATOM 568 N N . GLY A 1 69 ? -7.367 9.484 5.727 1 94.06 69 GLY A N 1
ATOM 569 C CA . GLY A 1 69 ? -6.035 9.383 6.305 1 94.06 69 GLY A CA 1
ATOM 570 C C . GLY A 1 69 ? -5.711 10.523 7.25 1 94.06 69 GLY A C 1
ATOM 571 O O . GLY A 1 69 ? -6.176 11.648 7.055 1 94.06 69 GLY A O 1
ATOM 572 N N . PHE A 1 70 ? -4.957 10.18 8.234 1 93.06 70 PHE A N 1
ATOM 573 C CA . PHE A 1 70 ? -4.332 11.141 9.141 1 93.06 70 PHE A CA 1
ATOM 574 C C . PHE A 1 70 ? -2.836 10.875 9.266 1 93.06 70 PHE A C 1
ATOM 576 O O . PHE A 1 70 ? -2.406 9.727 9.305 1 93.06 70 PHE A O 1
ATOM 583 N N . VAL A 1 71 ? -2.146 11.914 9.25 1 94.06 71 VAL A N 1
ATOM 584 C CA . VAL A 1 71 ? -0.705 11.797 9.445 1 94.06 71 VAL A CA 1
ATOM 585 C C . VAL A 1 71 ? -0.263 12.711 10.586 1 94.06 71 VAL A C 1
ATOM 587 O O . VAL A 1 71 ? -0.695 13.859 10.672 1 94.06 71 VAL A O 1
ATOM 590 N N . PHE A 1 72 ? 0.614 12.156 11.383 1 91.75 72 PHE A N 1
ATOM 591 C CA . PHE A 1 72 ? 0.962 12.844 12.617 1 91.75 72 PHE A CA 1
ATOM 592 C C . PHE A 1 72 ? 2.461 13.109 12.688 1 91.75 72 PHE A C 1
ATOM 594 O O . PHE A 1 72 ? 3.184 12.875 11.719 1 91.75 72 PHE A O 1
ATOM 601 N N . GLU A 1 73 ? 2.877 13.656 13.844 1 91.88 73 GLU A N 1
ATOM 602 C CA . GLU A 1 73 ? 4.277 13.969 14.117 1 91.88 73 GLU A CA 1
ATOM 603 C C . GLU A 1 73 ? 5.164 12.75 13.898 1 91.88 73 GLU A C 1
ATOM 605 O O . GLU A 1 73 ? 4.805 11.633 14.281 1 91.88 73 GLU A O 1
ATOM 610 N N . ASN A 1 74 ? 6.273 13 13.164 1 91.25 74 ASN A N 1
ATOM 611 C CA . ASN A 1 74 ? 7.32 12.016 12.914 1 91.25 74 ASN A CA 1
ATOM 612 C C . ASN A 1 74 ? 6.891 10.992 11.867 1 91.25 74 ASN A C 1
ATOM 614 O O . ASN A 1 74 ? 7.293 9.828 11.922 1 91.25 74 ASN A O 1
ATOM 618 N N . GLU A 1 75 ? 6.004 11.383 11.07 1 91.56 75 GLU A N 1
ATOM 619 C CA . GLU A 1 75 ? 5.594 10.562 9.93 1 91.56 75 GLU A CA 1
ATOM 620 C C . GLU A 1 75 ? 5.762 11.328 8.617 1 91.56 75 GLU A C 1
ATOM 622 O O . GLU A 1 75 ? 5.785 12.555 8.602 1 91.56 75 GLU A O 1
ATOM 627 N N . PHE A 1 76 ? 5.887 10.609 7.574 1 93.94 76 PHE A N 1
ATOM 628 C CA . PHE A 1 76 ? 5.934 11.18 6.234 1 93.94 76 PHE A CA 1
ATOM 629 C C . PHE A 1 76 ? 4.531 11.336 5.66 1 93.94 76 PHE A C 1
ATOM 631 O O . PHE A 1 76 ? 3.662 10.492 5.895 1 93.94 76 PHE A O 1
ATOM 638 N N . VAL A 1 77 ? 4.363 12.438 4.953 1 96.12 77 VAL A N 1
ATOM 639 C CA . VAL A 1 77 ? 3.086 12.641 4.277 1 96.12 77 VAL A CA 1
ATOM 640 C C . VAL A 1 77 ? 3.33 13.023 2.816 1 96.12 77 VAL A C 1
ATOM 642 O O . VAL A 1 77 ? 4.25 13.789 2.512 1 96.12 77 VAL A O 1
ATOM 645 N N . THR A 1 78 ? 2.646 12.477 1.975 1 97.5 78 THR A N 1
ATOM 646 C CA . THR A 1 78 ? 2.637 12.727 0.536 1 97.5 78 THR A CA 1
ATOM 647 C C . THR A 1 78 ? 1.459 12.016 -0.126 1 97.5 78 THR A C 1
ATOM 649 O O . THR A 1 78 ? 1.045 10.938 0.319 1 97.5 78 THR A O 1
ATOM 652 N N . ALA A 1 79 ? 0.833 12.711 -1.019 1 97.94 79 ALA A N 1
ATOM 653 C CA . ALA A 1 79 ? -0.02 11.938 -1.913 1 97.94 79 ALA A CA 1
ATOM 654 C C . ALA A 1 79 ? 0.809 10.992 -2.777 1 97.94 79 ALA A C 1
ATOM 656 O O . ALA A 1 79 ? 1.041 11.258 -3.957 1 97.94 79 ALA A O 1
ATOM 657 N N . TYR A 1 80 ? 1.1 9.906 -2.166 1 97.88 80 TYR A N 1
ATOM 658 C CA . TYR A 1 80 ? 2.158 9.047 -2.688 1 97.88 80 TYR A CA 1
ATOM 659 C C . TYR A 1 80 ? 1.795 8.516 -4.066 1 97.88 80 TYR A C 1
ATOM 661 O O . TYR A 1 80 ? 2.668 8.336 -4.922 1 97.88 80 TYR A O 1
ATOM 669 N N . ASP A 1 81 ? 0.472 8.219 -4.258 1 98 81 ASP A N 1
ATOM 670 C CA . ASP A 1 81 ? 0.048 7.762 -5.578 1 98 81 ASP A CA 1
ATOM 671 C C . ASP A 1 81 ? 0.308 8.828 -6.637 1 98 81 ASP A C 1
ATOM 673 O O . ASP A 1 81 ? 0.929 8.547 -7.664 1 98 81 ASP A O 1
ATOM 677 N N . SER A 1 82 ? -0.117 10.039 -6.406 1 98.38 82 SER A N 1
ATOM 678 C CA . SER A 1 82 ? 0.135 11.164 -7.305 1 98.38 82 SER A CA 1
ATOM 679 C C . SER A 1 82 ? 1.63 11.422 -7.457 1 98.38 82 SER A C 1
ATOM 681 O O . SER A 1 82 ? 2.115 11.656 -8.562 1 98.38 82 SER A O 1
ATOM 683 N N . PHE A 1 83 ? 2.352 11.383 -6.398 1 98.56 83 PHE A N 1
ATOM 684 C CA . PHE A 1 83 ? 3.791 11.609 -6.371 1 98.56 83 PHE A CA 1
ATOM 685 C C . PHE A 1 83 ? 4.516 10.609 -7.262 1 98.56 83 PHE A C 1
ATOM 687 O O . PHE A 1 83 ? 5.395 10.984 -8.039 1 98.56 83 PHE A O 1
ATOM 694 N N . LEU A 1 84 ? 4.121 9.352 -7.152 1 97.56 84 LEU A N 1
ATOM 695 C CA . LEU A 1 84 ? 4.766 8.266 -7.879 1 97.56 84 LEU A CA 1
ATOM 696 C C . LEU A 1 84 ? 4.402 8.305 -9.359 1 97.56 84 LEU A C 1
ATOM 698 O O . LEU A 1 84 ? 5.266 8.141 -10.219 1 97.56 84 LEU A O 1
ATOM 702 N N . THR A 1 85 ? 3.125 8.547 -9.672 1 97.62 85 THR A N 1
ATOM 703 C CA . THR A 1 85 ? 2.625 8.398 -11.031 1 97.62 85 THR A CA 1
ATOM 704 C C . THR A 1 85 ? 2.771 9.703 -11.805 1 97.62 85 THR A C 1
ATOM 706 O O . THR A 1 85 ? 2.656 9.719 -13.031 1 97.62 85 THR A O 1
ATOM 709 N N . ARG A 1 86 ? 2.969 10.789 -11.047 1 98.12 86 ARG A N 1
ATOM 710 C CA . ARG A 1 86 ? 3.039 12.125 -11.625 1 98.12 86 ARG A CA 1
ATOM 711 C C . ARG A 1 86 ? 1.72 12.508 -12.289 1 98.12 86 ARG A C 1
ATOM 713 O O . ARG A 1 86 ? 1.707 13.227 -13.289 1 98.12 86 ARG A O 1
ATOM 720 N N . LEU A 1 87 ? 0.621 11.992 -11.836 1 98.19 87 LEU A N 1
ATOM 721 C CA . LEU A 1 87 ? -0.733 12.32 -12.273 1 98.19 87 LEU A CA 1
ATOM 722 C C . LEU A 1 87 ? -1.457 13.148 -11.211 1 98.19 87 LEU A C 1
ATOM 724 O O . LEU A 1 87 ? -1.108 13.094 -10.031 1 98.19 87 LEU A O 1
ATOM 728 N N . PRO A 1 88 ? -2.439 13.867 -11.586 1 98.44 88 PRO A N 1
ATOM 729 C CA . PRO A 1 88 ? -3.174 14.688 -10.625 1 98.44 88 PRO A CA 1
ATOM 730 C C . PRO A 1 88 ? -3.779 13.867 -9.484 1 98.44 88 PRO A C 1
ATOM 7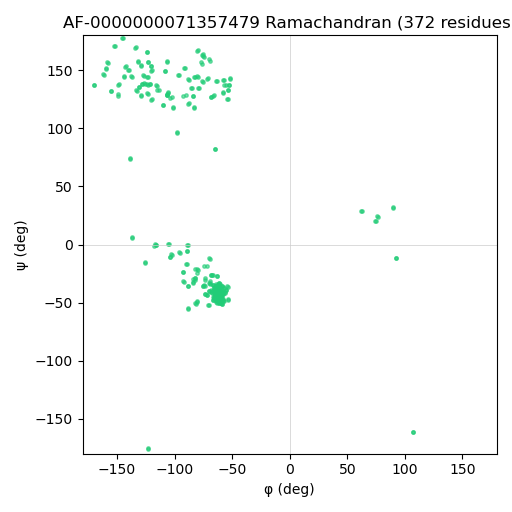32 O O . PRO A 1 88 ? -4.266 12.75 -9.719 1 98.44 88 PRO A O 1
ATOM 735 N N . SER A 1 89 ? -3.721 14.438 -8.328 1 97.88 89 SER A N 1
ATOM 736 C CA . SER A 1 89 ? -4.254 13.766 -7.148 1 97.88 89 SER A CA 1
ATOM 737 C C . SER A 1 89 ? -5.777 13.719 -7.18 1 97.88 89 SER A C 1
ATOM 739 O O . SER A 1 89 ? -6.422 14.695 -7.57 1 97.88 89 SER A O 1
ATOM 741 N N . ALA A 1 90 ? -6.367 12.656 -6.723 1 95 90 ALA A N 1
ATOM 742 C CA . ALA A 1 90 ? -7.812 12.492 -6.621 1 95 90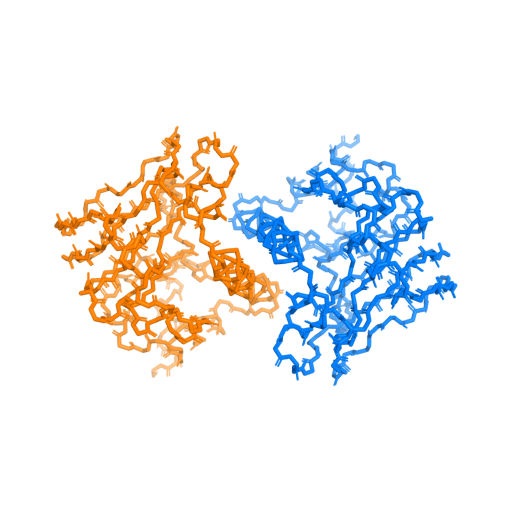 ALA A CA 1
ATOM 743 C C . ALA A 1 90 ? -8.328 13 -5.277 1 95 90 ALA A C 1
ATOM 745 O O . ALA A 1 90 ? -9.523 12.922 -4.992 1 95 90 ALA A O 1
ATOM 746 N N . TYR A 1 91 ? -7.395 13.484 -4.426 1 97.25 91 TYR A N 1
ATOM 747 C CA . TYR A 1 91 ? -7.766 13.922 -3.084 1 97.25 91 TYR A CA 1
ATOM 748 C C . TYR A 1 91 ? -6.922 15.117 -2.646 1 97.25 91 TYR A C 1
ATOM 750 O O . TYR A 1 91 ? -6.082 15.602 -3.408 1 97.25 91 TYR A O 1
ATOM 758 N N . GLN A 1 92 ? -7.25 15.617 -1.416 1 97.38 92 GLN A N 1
ATOM 759 C CA . GLN A 1 92 ? -6.594 16.797 -0.858 1 97.38 92 GLN A CA 1
ATOM 760 C C . GLN A 1 92 ? -5.898 16.469 0.46 1 97.38 92 GLN A C 1
ATOM 762 O O . GLN A 1 92 ? -6.27 15.516 1.142 1 97.38 92 GLN A O 1
ATOM 767 N N . ILE A 1 93 ? -4.91 17.266 0.673 1 98.31 93 ILE A N 1
ATOM 768 C CA . ILE A 1 93 ? -4.207 17.188 1.949 1 98.31 93 ILE A CA 1
ATOM 769 C C . ILE A 1 93 ? -4.227 18.562 2.627 1 98.31 93 ILE A C 1
ATOM 771 O O . ILE A 1 93 ? -3.924 19.578 1.998 1 98.31 93 ILE A O 1
ATOM 775 N N . GLU A 1 94 ? -4.602 18.594 3.84 1 97.75 94 GLU A N 1
ATOM 776 C CA . GLU A 1 94 ? -4.691 19.859 4.574 1 97.75 94 GLU A CA 1
ATOM 777 C C . GLU A 1 94 ? -4.195 19.703 6.008 1 97.75 94 GLU A C 1
ATOM 779 O O . GLU A 1 94 ? -4.266 18.609 6.578 1 97.75 94 GLU A O 1
ATOM 784 N N . THR A 1 95 ? -3.662 20.766 6.551 1 97.62 95 THR A N 1
ATOM 785 C CA . THR A 1 95 ? -3.236 20.75 7.945 1 97.62 95 THR A CA 1
ATOM 786 C C . THR A 1 95 ? -4.438 20.844 8.883 1 97.62 95 THR A C 1
ATOM 788 O O . THR A 1 95 ? -5.395 21.578 8.594 1 97.62 95 THR A O 1
ATOM 791 N N . LEU A 1 96 ? -4.406 20.109 9.992 1 95.81 96 LEU A N 1
ATOM 792 C CA . LEU A 1 96 ? -5.449 20.172 11.008 1 95.81 96 LEU A CA 1
ATOM 793 C C . LEU A 1 96 ? -4.984 20.984 12.219 1 95.81 96 LEU A C 1
ATOM 795 O O . LEU A 1 96 ? -5.754 21.188 13.156 1 95.81 96 LEU A O 1
ATOM 799 N N . ALA A 1 97 ? -3.762 21.344 12.258 1 95.38 97 ALA A N 1
ATOM 800 C CA . ALA A 1 97 ? -3.107 22.156 13.273 1 95.38 97 ALA A CA 1
ATOM 801 C C . ALA A 1 97 ? -1.91 22.906 12.695 1 95.38 97 ALA A C 1
ATOM 803 O O . ALA A 1 97 ? -1.534 22.688 11.539 1 95.38 97 ALA A O 1
ATOM 804 N N . LYS A 1 98 ? -1.408 23.797 13.516 1 97.06 98 LYS A N 1
ATOM 805 C CA . LYS A 1 98 ? -0.106 24.344 13.125 1 97.06 98 LYS A CA 1
ATOM 806 C C . LYS A 1 98 ? 0.902 23.219 12.883 1 97.06 98 LYS A C 1
ATOM 808 O O . LYS A 1 98 ? 1.063 22.328 13.727 1 97.06 98 LYS A O 1
ATOM 813 N N . THR A 1 99 ? 1.521 23.234 11.656 1 97.38 99 THR A N 1
ATOM 814 C CA . THR A 1 99 ? 2.334 22.094 11.25 1 97.38 99 THR A CA 1
ATOM 815 C C . THR A 1 99 ? 3.707 22.547 10.766 1 97.38 99 THR A C 1
ATOM 817 O O . THR A 1 99 ? 3.814 23.531 10.031 1 97.38 99 THR A O 1
ATOM 820 N N . HIS A 1 100 ? 4.73 21.969 11.305 1 97.88 100 HIS A N 1
ATOM 821 C CA . HIS A 1 100 ? 6.113 22.125 10.867 1 97.88 100 HIS A CA 1
ATOM 822 C C . HIS A 1 100 ? 6.605 20.875 10.141 1 97.88 100 HIS A C 1
ATOM 824 O O . HIS A 1 100 ? 6.473 19.75 10.656 1 97.88 100 HIS A O 1
ATOM 830 N N . MET A 1 101 ? 7.168 21.078 8.938 1 97.44 101 MET A N 1
ATOM 831 C CA . MET A 1 101 ? 7.578 19.922 8.141 1 97.44 101 MET A CA 1
ATOM 832 C C . MET A 1 101 ? 8.883 20.203 7.402 1 97.44 101 MET A C 1
ATOM 834 O O . MET A 1 101 ? 9.227 21.359 7.16 1 97.44 101 MET A O 1
ATOM 838 N N . TRP A 1 102 ? 9.594 19.188 7.121 1 97.69 102 TRP A N 1
ATOM 839 C CA . TRP A 1 102 ? 10.688 19.188 6.156 1 97.69 102 TRP A CA 1
ATOM 840 C C . TRP A 1 102 ? 10.289 18.453 4.879 1 97.69 102 TRP A C 1
ATOM 842 O O . TRP A 1 102 ? 9.742 17.359 4.938 1 97.69 102 TRP A O 1
ATOM 852 N N . ARG A 1 103 ? 10.492 19.109 3.742 1 97.75 103 ARG A N 1
ATOM 853 C CA . ARG A 1 103 ? 10.023 18.422 2.541 1 97.75 103 ARG A CA 1
ATOM 854 C C . ARG A 1 103 ? 11.117 18.359 1.48 1 97.75 103 ARG A C 1
ATOM 856 O O . ARG A 1 103 ? 12.055 19.172 1.502 1 97.75 103 ARG A O 1
ATOM 863 N N . ILE A 1 104 ? 11.062 17.422 0.63 1 97.88 104 ILE A N 1
ATOM 864 C CA . ILE A 1 104 ? 11.945 17.234 -0.512 1 97.88 104 ILE A CA 1
ATOM 865 C C . ILE A 1 104 ? 11.125 17.156 -1.798 1 97.88 104 ILE A C 1
ATOM 867 O O . ILE A 1 104 ? 10.055 16.547 -1.826 1 97.88 104 ILE A O 1
ATOM 871 N N . SER A 1 105 ? 11.625 17.828 -2.848 1 98.31 105 SER A N 1
ATOM 872 C CA . SER A 1 105 ? 10.922 17.828 -4.129 1 98.31 105 SER A CA 1
ATOM 873 C C . SER A 1 105 ? 11.094 16.484 -4.844 1 98.31 105 SER A C 1
ATOM 875 O O . SER A 1 105 ? 12.023 15.734 -4.547 1 98.31 105 SER A O 1
ATOM 877 N N . TYR A 1 106 ? 10.211 16.234 -5.805 1 98.19 106 TYR A N 1
ATOM 878 C CA . TYR A 1 106 ? 10.273 15.008 -6.59 1 98.19 106 TYR A CA 1
ATOM 879 C C . TYR A 1 106 ? 11.609 14.891 -7.309 1 98.19 106 TYR A C 1
ATOM 881 O O . TYR A 1 106 ? 12.32 13.891 -7.148 1 98.19 106 TYR A O 1
ATOM 889 N N . PRO A 1 107 ? 12.078 15.922 -8.07 1 98.06 107 PRO A N 1
ATOM 890 C CA . PRO A 1 107 ? 13.375 15.781 -8.75 1 98.06 107 PRO A CA 1
ATOM 891 C C . PRO A 1 107 ? 14.531 15.578 -7.777 1 98.06 107 PRO A C 1
ATOM 893 O O . PRO A 1 107 ? 15.461 14.82 -8.062 1 98.06 107 PRO A O 1
ATOM 896 N N . ASP A 1 108 ? 14.477 16.219 -6.637 1 98 108 ASP A N 1
ATOM 897 C CA . ASP A 1 108 ? 15.547 16.078 -5.656 1 98 108 ASP A CA 1
ATOM 898 C C . ASP A 1 108 ? 15.578 14.672 -5.074 1 98 108 ASP A C 1
ATOM 900 O O . ASP A 1 108 ? 16.641 14.109 -4.84 1 98 108 ASP A O 1
ATOM 904 N N . LEU A 1 109 ? 14.43 14.133 -4.789 1 97.38 109 LEU A N 1
ATOM 905 C CA . LEU A 1 109 ? 14.383 12.766 -4.273 1 97.38 109 LEU A CA 1
ATOM 906 C C . LEU A 1 109 ? 14.914 11.781 -5.301 1 97.38 109 LEU A C 1
ATOM 908 O O . LEU A 1 109 ? 15.617 10.828 -4.949 1 97.38 109 LEU A O 1
ATOM 912 N N . GLN A 1 110 ? 14.531 12.055 -6.602 1 96.69 110 GLN A N 1
ATOM 913 C CA . GLN A 1 110 ? 15.094 11.219 -7.652 1 96.69 110 GLN A CA 1
ATOM 914 C C . GLN A 1 110 ? 16.625 11.281 -7.652 1 96.69 110 GLN A C 1
ATOM 916 O O . GLN A 1 110 ? 17.281 10.258 -7.828 1 96.69 110 GLN A O 1
ATOM 921 N N . SER A 1 111 ? 17.109 12.453 -7.457 1 96.69 111 SER A N 1
ATOM 922 C CA . SER A 1 111 ? 18.562 12.648 -7.391 1 96.69 111 SER A CA 1
ATOM 923 C C . SER A 1 111 ? 19.172 11.875 -6.227 1 96.69 111 SER A C 1
ATOM 925 O O . SER A 1 111 ? 20.266 11.312 -6.352 1 96.69 111 SER A O 1
ATOM 927 N N . VAL A 1 112 ? 18.484 11.852 -5.121 1 95.38 112 VAL A N 1
ATOM 928 C CA . VAL A 1 112 ? 18.953 11.109 -3.951 1 95.38 112 VAL A CA 1
ATOM 929 C C . VAL A 1 112 ? 19.031 9.617 -4.281 1 95.38 112 VAL A C 1
ATOM 931 O O . VAL A 1 112 ? 20.016 8.953 -3.959 1 95.38 112 VAL A O 1
ATOM 934 N N . TYR A 1 113 ? 17.984 9.07 -4.934 1 93.5 113 TYR A N 1
ATOM 935 C CA . TYR A 1 113 ? 17.984 7.668 -5.32 1 93.5 113 TYR A CA 1
ATOM 936 C C . TYR A 1 113 ? 19.156 7.355 -6.238 1 93.5 113 TYR A C 1
ATOM 938 O O . TYR A 1 113 ? 19.766 6.289 -6.137 1 93.5 113 TYR A O 1
ATOM 946 N N . GLU A 1 114 ? 19.5 8.266 -7.078 1 91.81 114 GLU A N 1
ATOM 947 C CA . GLU A 1 114 ? 20.5 8.047 -8.117 1 91.81 114 GLU A CA 1
ATOM 948 C C . GLU A 1 114 ? 21.922 8.211 -7.559 1 91.81 114 GLU A C 1
ATOM 950 O O . GLU A 1 114 ? 22.859 7.562 -8.023 1 91.81 114 GLU A O 1
ATOM 955 N N . ASN A 1 115 ? 22.047 9.031 -6.551 1 91.5 115 ASN A N 1
ATOM 956 C CA . ASN A 1 115 ? 23.391 9.461 -6.211 1 91.5 115 ASN A CA 1
ATOM 957 C C . ASN A 1 115 ? 23.797 8.992 -4.816 1 91.5 115 ASN A C 1
ATOM 959 O O . ASN A 1 115 ? 24.891 9.297 -4.344 1 91.5 115 ASN A O 1
ATOM 963 N N . THR A 1 116 ? 22.938 8.328 -4.176 1 88.62 116 THR A N 1
ATOM 964 C CA . THR A 1 116 ? 23.281 7.812 -2.855 1 88.62 116 THR A CA 1
ATOM 965 C C . THR A 1 116 ? 23.172 6.289 -2.818 1 88.62 116 THR A C 1
ATOM 967 O O . THR A 1 116 ? 22.359 5.707 -3.539 1 88.62 116 THR A O 1
ATOM 970 N N . SER A 1 117 ? 23.984 5.672 -1.996 1 81.69 117 SER A N 1
ATOM 971 C CA . SER A 1 117 ? 24 4.215 -1.88 1 81.69 117 SER A CA 1
ATOM 972 C C . SER A 1 117 ? 22.781 3.707 -1.122 1 81.69 117 SER A C 1
ATOM 974 O O . SER A 1 117 ? 22.266 2.627 -1.418 1 81.69 117 SER A O 1
ATOM 976 N N . ILE A 1 118 ? 22.281 4.555 -0.217 1 87.88 118 ILE A N 1
ATOM 977 C CA . ILE A 1 118 ? 21.297 4.055 0.728 1 87.88 118 ILE A CA 1
ATOM 978 C C . ILE A 1 118 ? 19.906 4.543 0.321 1 87.88 118 ILE A C 1
ATOM 980 O O . ILE A 1 118 ? 18.891 4.062 0.838 1 87.88 118 ILE A O 1
ATOM 984 N N . GLY A 1 119 ? 19.844 5.48 -0.628 1 91.69 119 GLY A N 1
ATOM 985 C CA . GLY A 1 119 ? 18.578 6.078 -1.015 1 91.69 119 GLY A CA 1
ATOM 986 C C . GLY A 1 119 ? 17.531 5.055 -1.405 1 91.69 119 GLY A C 1
ATOM 987 O O . GLY A 1 119 ? 16.391 5.125 -0.948 1 91.69 119 GLY A O 1
ATOM 988 N N . ASN A 1 120 ? 17.953 4.141 -2.213 1 92.81 120 ASN A N 1
ATOM 989 C CA . ASN A 1 120 ? 17 3.129 -2.68 1 92.81 120 ASN A CA 1
ATOM 990 C C . ASN A 1 120 ? 16.594 2.186 -1.554 1 92.81 120 ASN A C 1
ATOM 992 O O . ASN A 1 120 ? 15.445 1.729 -1.511 1 92.81 120 ASN A O 1
ATOM 996 N N . SER A 1 121 ? 17.5 1.938 -0.677 1 92.94 121 SER A N 1
ATOM 997 C CA . SER A 1 121 ? 17.172 1.101 0.469 1 92.94 121 SER A CA 1
ATOM 998 C C . SER A 1 121 ? 16.141 1.782 1.368 1 92.94 121 SER A C 1
ATOM 1000 O O . SER A 1 121 ? 15.156 1.165 1.771 1 92.94 121 SER A O 1
ATOM 1002 N N . ILE A 1 122 ? 16.344 3.033 1.646 1 92.81 122 ILE A N 1
ATOM 1003 C CA . ILE A 1 122 ? 15.414 3.807 2.467 1 92.81 122 ILE A CA 1
ATOM 1004 C C . ILE A 1 122 ? 14.07 3.936 1.752 1 92.81 122 ILE A C 1
ATOM 1006 O O . ILE A 1 122 ? 13.016 3.76 2.363 1 92.81 122 ILE A O 1
ATOM 1010 N N . GLY A 1 123 ? 14.172 4.234 0.448 1 94.38 123 GLY A N 1
ATOM 1011 C CA . GLY A 1 123 ? 12.953 4.312 -0.346 1 94.38 123 GLY A CA 1
ATOM 1012 C C . GLY A 1 123 ? 12.148 3.027 -0.334 1 94.38 123 GLY A C 1
ATOM 1013 O O . GLY A 1 123 ? 10.922 3.059 -0.253 1 94.38 123 GLY A O 1
ATOM 1014 N N . ARG A 1 124 ? 12.797 1.909 -0.442 1 95.19 124 ARG A N 1
ATOM 1015 C CA . ARG A 1 124 ? 12.133 0.61 -0.402 1 95.19 124 ARG A CA 1
ATOM 1016 C C . ARG A 1 124 ? 11.422 0.401 0.929 1 95.19 124 ARG A C 1
ATOM 1018 O O . ARG A 1 124 ? 10.242 0.047 0.958 1 95.19 124 ARG A O 1
ATOM 1025 N N . ARG A 1 125 ? 12.078 0.681 1.977 1 94.44 125 ARG A N 1
ATOM 1026 C CA . ARG A 1 125 ? 11.516 0.478 3.307 1 94.44 125 ARG A CA 1
ATOM 1027 C C . ARG A 1 125 ? 10.32 1.397 3.541 1 94.44 125 ARG A C 1
ATOM 1029 O O . ARG A 1 125 ? 9.32 0.989 4.141 1 94.44 125 ARG A O 1
ATOM 1036 N N . MET A 1 126 ? 10.422 2.598 3.08 1 93.94 126 MET A N 1
ATOM 1037 C CA . MET A 1 126 ? 9.32 3.539 3.203 1 93.94 126 MET A CA 1
ATOM 1038 C C . MET A 1 126 ? 8.109 3.068 2.404 1 93.94 126 MET A C 1
ATOM 1040 O O . MET A 1 126 ? 6.98 3.084 2.904 1 93.94 126 MET A O 1
ATOM 1044 N N . ALA A 1 127 ? 8.383 2.67 1.171 1 96.38 127 ALA A N 1
ATOM 1045 C CA . ALA A 1 127 ? 7.301 2.166 0.328 1 96.38 127 ALA A CA 1
ATOM 1046 C C . ALA A 1 127 ? 6.645 0.937 0.952 1 96.38 127 ALA A C 1
ATOM 1048 O O . ALA A 1 127 ? 5.418 0.802 0.934 1 96.38 127 ALA A O 1
ATOM 1049 N N . GLU A 1 128 ? 7.438 0.078 1.5 1 96.62 128 GLU A N 1
ATOM 1050 C CA . GLU A 1 128 ? 6.938 -1.119 2.172 1 96.62 128 GLU A CA 1
ATOM 1051 C C . GLU A 1 128 ? 6.074 -0.758 3.377 1 96.62 128 GLU A C 1
ATOM 1053 O O . GLU A 1 128 ? 5.027 -1.365 3.6 1 96.62 128 GLU A O 1
ATOM 1058 N N . ASN A 1 129 ? 6.516 0.208 4.113 1 94.44 129 ASN A N 1
ATOM 1059 C CA . ASN A 1 129 ? 5.73 0.659 5.262 1 94.44 129 ASN A CA 1
ATOM 1060 C C . ASN A 1 129 ? 4.387 1.239 4.828 1 94.44 129 ASN A C 1
ATOM 1062 O O . ASN A 1 129 ? 3.365 0.987 5.469 1 94.44 129 ASN A O 1
ATOM 1066 N N . MET A 1 130 ? 4.453 2.01 3.795 1 95.19 130 MET A N 1
ATOM 1067 C CA . MET A 1 130 ? 3.209 2.576 3.287 1 95.19 130 MET A CA 1
ATOM 1068 C C . MET A 1 130 ? 2.271 1.479 2.791 1 95.19 130 MET A C 1
ATOM 1070 O O . MET A 1 130 ? 1.06 1.552 3 1 95.19 130 MET A O 1
ATOM 1074 N N . TYR A 1 131 ? 2.844 0.492 2.166 1 97.38 131 TYR A N 1
ATOM 1075 C CA . TYR A 1 131 ? 2.059 -0.669 1.764 1 97.38 131 TYR A CA 1
ATOM 1076 C C . TYR A 1 131 ? 1.387 -1.318 2.967 1 97.38 131 TYR A C 1
ATOM 1078 O O . TYR A 1 131 ? 0.204 -1.665 2.914 1 97.38 131 TYR A O 1
ATOM 1086 N N . LEU A 1 132 ? 2.131 -1.512 3.979 1 96.94 132 LEU A N 1
ATOM 1087 C CA . LEU A 1 132 ? 1.599 -2.168 5.168 1 96.94 132 LEU A CA 1
ATOM 1088 C C . LEU A 1 132 ? 0.417 -1.39 5.734 1 96.94 132 LEU A C 1
ATOM 1090 O O . LEU A 1 132 ? -0.582 -1.983 6.148 1 96.94 132 LEU A O 1
ATOM 1094 N N . VAL A 1 133 ? 0.534 -0.114 5.758 1 94.5 133 VAL A N 1
ATOM 1095 C CA . VAL A 1 133 ? -0.54 0.748 6.238 1 94.5 133 VAL A CA 1
ATOM 1096 C C . VAL A 1 133 ? -1.792 0.538 5.391 1 94.5 133 VAL A C 1
ATOM 1098 O O . VAL A 1 133 ? -2.885 0.337 5.926 1 94.5 133 VAL A O 1
ATOM 1101 N N . LYS A 1 134 ? -1.61 0.506 4.109 1 96.75 134 LYS A N 1
ATOM 1102 C CA . LYS A 1 134 ? -2.736 0.354 3.195 1 96.75 134 LYS A CA 1
ATOM 1103 C C . LYS A 1 134 ? -3.324 -1.053 3.273 1 96.75 134 LYS A C 1
ATOM 1105 O O . LYS A 1 134 ? -4.539 -1.23 3.172 1 96.75 134 LYS A O 1
ATOM 1110 N N . SER A 1 135 ? -2.439 -2.002 3.377 1 96.5 135 SER A N 1
ATOM 1111 C CA . SER A 1 135 ? -2.896 -3.383 3.498 1 96.5 135 SER A CA 1
ATOM 1112 C C . SER A 1 135 ? -3.756 -3.574 4.742 1 96.5 135 SER A C 1
ATOM 1114 O O . SER A 1 135 ? -4.84 -4.16 4.672 1 96.5 135 SER A O 1
ATOM 1116 N N . LYS A 1 136 ? -3.316 -3.08 5.84 1 94.5 136 LYS A N 1
ATOM 1117 C CA . LYS A 1 136 ? -4.078 -3.146 7.086 1 94.5 136 LYS A CA 1
ATOM 1118 C C . LYS A 1 136 ? -5.426 -2.443 6.945 1 94.5 136 LYS A C 1
ATOM 1120 O O . LYS A 1 136 ? -6.445 -2.947 7.418 1 94.5 136 LYS A O 1
ATOM 1125 N N . ARG A 1 137 ? -5.398 -1.341 6.324 1 94.25 137 ARG A N 1
ATOM 1126 C CA . ARG A 1 137 ? -6.613 -0.565 6.109 1 94.25 137 ARG A CA 1
ATOM 1127 C C . ARG A 1 137 ? -7.605 -1.335 5.246 1 94.25 137 ARG A C 1
ATOM 1129 O O . ARG A 1 137 ? -8.805 -1.364 5.539 1 94.25 137 ARG A O 1
ATOM 1136 N N . GLU A 1 138 ? -7.168 -1.935 4.203 1 94.94 138 GLU A N 1
ATOM 1137 C CA . GLU A 1 138 ? -8.031 -2.723 3.326 1 94.94 138 GLU A CA 1
ATOM 1138 C C . GLU A 1 138 ? -8.727 -3.84 4.094 1 94.94 138 GLU A C 1
ATOM 1140 O O . GLU A 1 138 ? -9.945 -4 3.998 1 94.94 138 GLU A O 1
ATOM 1145 N N . LEU A 1 139 ? -7.977 -4.543 4.836 1 93.31 139 LEU A N 1
ATOM 1146 C CA . LEU A 1 139 ? -8.531 -5.66 5.594 1 93.31 139 LEU A CA 1
ATOM 1147 C C . LEU A 1 139 ? -9.531 -5.168 6.637 1 93.31 139 LEU A C 1
ATOM 1149 O O . LEU A 1 139 ? -10.562 -5.801 6.859 1 93.31 139 LEU A O 1
ATOM 1153 N N . ALA A 1 140 ? -9.211 -4.066 7.254 1 92.75 140 ALA A N 1
ATOM 1154 C CA . ALA A 1 140 ? -10.125 -3.488 8.234 1 92.75 140 ALA A CA 1
ATOM 1155 C C . ALA A 1 140 ? -11.445 -3.076 7.582 1 92.75 140 ALA A C 1
ATOM 1157 O O . ALA A 1 140 ? -12.523 -3.34 8.125 1 92.75 140 ALA A O 1
ATOM 1158 N N . LEU A 1 141 ? -11.352 -2.436 6.43 1 91.75 141 LEU A N 1
ATOM 1159 C CA . LEU A 1 141 ? -12.539 -1.968 5.723 1 91.75 141 LEU A CA 1
ATOM 1160 C C . LEU A 1 141 ? -13.422 -3.141 5.305 1 91.75 141 LEU A C 1
ATOM 1162 O O . LEU A 1 141 ? -14.641 -3.014 5.25 1 91.75 141 LEU A O 1
ATOM 1166 N N . LEU A 1 142 ? -12.812 -4.309 5.117 1 89.31 142 LEU A N 1
ATOM 1167 C CA . LEU A 1 142 ? -13.531 -5.469 4.609 1 89.31 142 LEU A CA 1
ATOM 1168 C C . LEU A 1 142 ? -14.062 -6.324 5.758 1 89.31 142 LEU A C 1
ATOM 1170 O O . LEU A 1 142 ? -15.07 -7.016 5.602 1 89.31 142 LEU A O 1
ATOM 1174 N N . SER A 1 143 ? -13.484 -6.258 6.91 1 89.44 143 SER A N 1
ATOM 1175 C CA . SER A 1 143 ? -13.773 -7.301 7.891 1 89.44 143 SER A CA 1
ATOM 1176 C C . SER A 1 143 ? -14.25 -6.699 9.211 1 89.44 143 SER A C 1
ATOM 1178 O O . SER A 1 143 ? -14.789 -7.41 10.062 1 89.44 143 SER A O 1
ATOM 1180 N N . LYS A 1 144 ? -14.055 -5.43 9.414 1 91.12 144 LYS A N 1
ATOM 1181 C CA . LYS A 1 144 ? -14.398 -4.832 10.695 1 91.12 144 LYS A CA 1
ATOM 1182 C C . LYS A 1 144 ? -15.625 -3.934 10.578 1 91.12 144 LYS A C 1
ATOM 1184 O O . LYS A 1 144 ? -15.852 -3.324 9.531 1 91.12 144 LYS A O 1
ATOM 1189 N N . THR A 1 145 ? -16.344 -3.885 11.648 1 91.62 145 THR A N 1
ATOM 1190 C CA . THR A 1 145 ? -17.438 -2.928 11.75 1 91.62 145 THR A CA 1
ATOM 1191 C C . THR A 1 145 ? -16.906 -1.52 12.008 1 91.62 145 THR A C 1
ATOM 1193 O O . THR A 1 145 ? -15.75 -1.35 12.398 1 91.62 145 THR A O 1
ATOM 1196 N N . ALA A 1 146 ? -17.781 -0.576 11.773 1 89.62 146 ALA A N 1
ATOM 1197 C CA . ALA A 1 146 ? -17.391 0.805 12.055 1 89.62 146 ALA A CA 1
ATOM 1198 C C . ALA A 1 146 ? -16.938 0.961 13.5 1 89.62 146 ALA A C 1
ATOM 1200 O O . ALA A 1 146 ? -15.969 1.674 13.781 1 89.62 146 ALA A O 1
ATOM 1201 N N . GLU A 1 147 ? -17.609 0.309 14.367 1 91.06 147 GLU A N 1
ATOM 1202 C CA . GLU A 1 147 ? -17.25 0.378 15.781 1 91.06 147 GLU A CA 1
ATOM 1203 C C . GLU A 1 147 ? -15.852 -0.196 16.031 1 91.06 147 GLU A C 1
ATOM 1205 O O . GLU A 1 147 ? -15.055 0.393 16.766 1 91.06 147 GLU A O 1
ATOM 1210 N N . GLU A 1 148 ? -15.578 -1.315 15.469 1 92.69 148 GLU A N 1
ATOM 1211 C CA . GLU A 1 148 ? -14.266 -1.932 15.609 1 92.69 148 GLU A CA 1
ATOM 1212 C C . GLU A 1 148 ? -13.172 -1.033 15.047 1 92.69 148 GLU A C 1
ATOM 1214 O O . GLU A 1 148 ? -12.094 -0.903 15.641 1 92.69 148 GLU A O 1
ATOM 1219 N N . ARG A 1 149 ? -13.492 -0.445 13.922 1 90.69 149 ARG A N 1
ATOM 1220 C CA . ARG A 1 149 ? -12.523 0.456 13.297 1 90.69 149 ARG A CA 1
ATOM 1221 C C . ARG A 1 149 ? -12.281 1.686 14.172 1 90.69 149 ARG A C 1
ATOM 1223 O O . ARG A 1 149 ? -11.156 2.182 14.25 1 90.69 149 ARG A O 1
ATOM 1230 N N . TYR A 1 150 ? -13.297 2.197 14.805 1 88.69 150 TYR A N 1
ATOM 1231 C CA . TYR A 1 150 ? -13.172 3.326 15.727 1 88.69 150 TYR A CA 1
ATOM 1232 C C . TYR A 1 150 ? -12.266 2.977 16.906 1 88.69 150 TYR A C 1
ATOM 1234 O O . TYR A 1 150 ? -11.375 3.754 17.266 1 88.69 150 TYR A O 1
ATOM 1242 N N . LEU A 1 151 ? -12.414 1.847 17.406 1 88.75 151 LEU A N 1
ATOM 1243 C CA . LEU A 1 151 ? -11.625 1.405 18.562 1 88.75 151 LEU A CA 1
ATOM 1244 C C . LEU A 1 151 ? -10.164 1.222 18.172 1 88.75 151 LEU A C 1
ATOM 1246 O O . LEU A 1 151 ? -9.266 1.542 18.953 1 88.75 151 LEU A O 1
ATOM 1250 N N . ASP A 1 152 ? -9.977 0.697 17 1 87.81 152 ASP A N 1
ATOM 1251 C CA . ASP A 1 152 ? -8.609 0.527 16.516 1 87.81 152 ASP A CA 1
ATOM 1252 C C . ASP A 1 152 ? -7.895 1.871 16.406 1 87.81 152 ASP A C 1
ATOM 1254 O O . ASP A 1 152 ? -6.695 1.963 16.656 1 87.81 152 ASP A O 1
ATOM 1258 N N . LEU A 1 153 ? -8.562 2.877 15.898 1 83.12 153 LEU A N 1
ATOM 1259 C CA . LEU A 1 153 ? -8 4.211 15.727 1 83.12 153 LEU A CA 1
ATOM 1260 C C . LEU A 1 153 ? -7.512 4.773 17.062 1 83.12 153 LEU A C 1
ATOM 1262 O O . LEU A 1 153 ? -6.465 5.422 17.125 1 83.12 153 LEU A O 1
ATOM 1266 N N . PHE A 1 154 ? -8.172 4.504 18.109 1 79.81 154 PHE A N 1
ATOM 1267 C CA . PHE A 1 154 ? -7.863 5.059 19.422 1 79.81 154 PHE A CA 1
ATOM 1268 C C . PHE A 1 154 ? -6.777 4.242 20.109 1 79.81 154 PHE A C 1
ATOM 1270 O O . PHE A 1 154 ? -6.062 4.758 20.969 1 79.81 154 PHE A O 1
ATOM 1277 N N . SER A 1 155 ? -6.746 3.025 19.797 1 78.38 155 SER A N 1
ATOM 1278 C CA . SER A 1 155 ? -5.707 2.195 20.406 1 78.38 155 SER A CA 1
ATOM 1279 C C . SER A 1 155 ? -4.328 2.57 19.875 1 78.38 155 SER A C 1
ATOM 1281 O O . SER A 1 155 ? -3.34 2.529 20.609 1 78.38 155 SER A O 1
ATOM 1283 N N . ASP A 1 156 ? -4.246 2.965 18.781 1 67.81 156 ASP A N 1
ATOM 1284 C CA . ASP A 1 156 ? -2.969 3.254 18.125 1 67.81 156 ASP A CA 1
ATOM 1285 C C . ASP A 1 156 ? -2.445 4.629 18.547 1 67.81 156 ASP A C 1
ATOM 1287 O O . ASP A 1 156 ? -1.263 4.777 18.859 1 67.81 156 ASP A O 1
ATOM 1291 N N . ARG A 1 157 ? -3.416 5.73 18.453 1 69.31 157 ARG A N 1
ATOM 1292 C CA . ARG A 1 157 ? -2.951 7.07 18.812 1 69.31 157 ARG A CA 1
ATOM 1293 C C . ARG A 1 157 ? -4 7.816 19.625 1 69.31 157 ARG A C 1
ATOM 1295 O O . ARG A 1 157 ? -4.547 8.828 19.172 1 69.31 157 ARG A O 1
ATOM 1302 N N . PRO A 1 158 ? -4.105 7.434 20.797 1 68.19 158 PRO A N 1
ATOM 1303 C CA . PRO A 1 158 ? -5.211 7.988 21.578 1 68.19 158 PRO A CA 1
ATOM 1304 C C . PRO A 1 158 ? -5.145 9.508 21.703 1 68.19 158 PRO A C 1
ATOM 1306 O O . PRO A 1 158 ? -6.156 10.188 21.547 1 68.19 158 PRO A O 1
ATOM 1309 N N . LYS A 1 159 ? -4.086 10.023 22.062 1 64.5 159 LYS A N 1
ATOM 1310 C CA . LYS A 1 159 ? -3.963 11.461 22.297 1 64.5 159 LYS A CA 1
ATOM 1311 C C . LYS A 1 159 ? -4.23 12.258 21.031 1 64.5 159 LYS A C 1
ATOM 1313 O O . LYS A 1 159 ? -4.918 13.281 21.062 1 64.5 159 LYS A O 1
ATOM 1318 N N . LEU A 1 160 ? -3.863 11.719 20 1 65.56 160 LEU A N 1
ATOM 1319 C CA . LEU A 1 160 ? -3.939 12.469 18.75 1 65.56 160 LEU A CA 1
ATOM 1320 C C . LEU A 1 160 ? -5.359 12.453 18.188 1 65.56 160 LEU A C 1
ATOM 1322 O O . LEU A 1 160 ? -5.824 13.453 17.641 1 65.56 160 LEU A O 1
ATOM 1326 N N . ILE A 1 161 ? -6.012 11.445 18.609 1 71.31 161 ILE A N 1
ATOM 1327 C CA . ILE A 1 161 ? -7.352 11.289 18.047 1 71.31 161 ILE A CA 1
ATOM 1328 C C . ILE A 1 161 ? -8.32 12.234 18.766 1 71.31 161 ILE A C 1
ATOM 1330 O O . ILE A 1 161 ? -9.289 12.703 18.156 1 71.31 161 ILE A O 1
ATOM 1334 N N . ARG A 1 162 ? -7.949 12.625 19.953 1 76.06 162 ARG A N 1
ATOM 1335 C CA . ARG A 1 162 ? -8.836 13.5 20.719 1 76.06 162 ARG A CA 1
ATOM 1336 C C . ARG A 1 162 ? -8.859 14.906 20.125 1 76.06 162 ARG A C 1
ATOM 1338 O O . ARG A 1 162 ? -9.812 15.656 20.328 1 76.06 162 ARG A O 1
ATOM 1345 N N . GLU A 1 163 ? -7.934 15.164 19.391 1 81.81 163 GLU A N 1
ATOM 1346 C CA . GLU A 1 163 ? -7.812 16.516 18.859 1 81.81 163 GLU A CA 1
ATOM 1347 C C . GLU A 1 163 ? -8.445 16.625 17.469 1 81.81 163 GLU A C 1
ATOM 1349 O O . GLU A 1 163 ? -8.609 17.719 16.953 1 81.81 163 GLU A O 1
ATOM 1354 N N . ILE A 1 164 ? -8.828 15.578 16.953 1 89.12 164 ILE A N 1
ATOM 1355 C CA . ILE A 1 164 ? -9.414 15.562 15.609 1 89.12 164 ILE A CA 1
ATOM 1356 C C . ILE A 1 164 ? -10.922 15.758 15.703 1 89.12 164 ILE A C 1
ATOM 1358 O O . ILE A 1 164 ? -11.594 15.102 16.5 1 89.12 164 ILE A O 1
ATOM 1362 N N . PRO A 1 165 ? -11.445 16.672 14.969 1 89.31 165 PRO A N 1
ATOM 1363 C CA . PRO A 1 165 ? -12.898 16.828 14.945 1 89.31 165 PRO A CA 1
ATOM 1364 C C . PRO A 1 165 ? -13.633 15.523 14.648 1 89.31 165 PRO A C 1
ATOM 1366 O O . PRO A 1 165 ? -13.203 14.758 13.781 1 89.31 165 PRO A O 1
ATOM 1369 N N . LEU A 1 166 ? -14.719 15.344 15.273 1 86.38 166 LEU A N 1
ATOM 1370 C CA . LEU A 1 166 ? -15.492 14.102 15.195 1 86.38 166 LEU A CA 1
ATOM 1371 C C . LEU A 1 166 ? -15.953 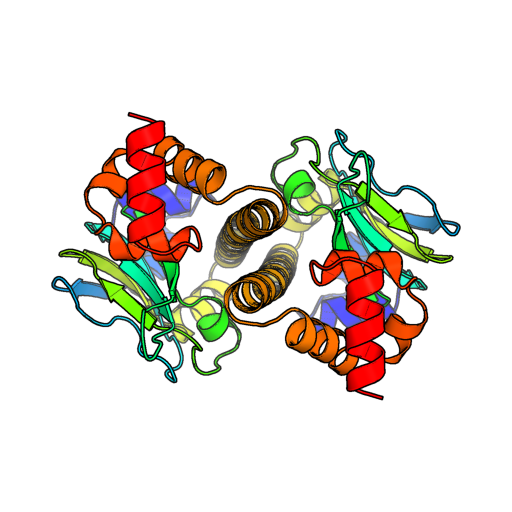13.844 13.766 1 86.38 166 LEU A C 1
ATOM 1373 O O . LEU A 1 166 ? -16.047 12.688 13.336 1 86.38 166 LEU A O 1
ATOM 1377 N N . LYS A 1 167 ? -16.203 14.945 13.102 1 90.5 167 LYS A N 1
ATOM 1378 C CA . LYS A 1 167 ? -16.703 14.805 11.734 1 90.5 167 LYS A CA 1
ATOM 1379 C C . LYS A 1 167 ? -15.672 14.102 10.844 1 90.5 167 LYS A C 1
ATOM 1381 O O . LYS A 1 167 ? -16.031 13.328 9.961 1 90.5 167 LYS A O 1
ATOM 1386 N N . TYR A 1 168 ? -14.398 14.352 11.086 1 92.38 168 TYR A N 1
ATOM 1387 C CA . TYR A 1 168 ? -13.344 13.719 10.305 1 92.38 168 TYR A CA 1
ATOM 1388 C C . TYR A 1 168 ? -13.164 12.266 10.711 1 92.38 168 TYR A C 1
ATOM 1390 O O . TYR A 1 168 ? -12.922 11.398 9.867 1 92.38 168 TYR A O 1
ATOM 1398 N N . ILE A 1 169 ? -13.328 12.031 11.945 1 91.06 169 ILE A N 1
ATOM 1399 C CA . ILE A 1 169 ? -13.195 10.672 12.461 1 91.06 169 ILE A CA 1
ATOM 1400 C C . ILE A 1 169 ? -14.32 9.797 11.922 1 91.06 169 ILE A C 1
ATOM 1402 O O . ILE A 1 169 ? -14.078 8.656 11.5 1 91.06 169 ILE A O 1
ATOM 1406 N N . SER A 1 170 ? -15.578 10.305 11.992 1 91.38 170 SER A N 1
ATOM 1407 C CA . SER A 1 170 ? -16.719 9.539 11.492 1 91.38 170 SER A CA 1
ATOM 1408 C C . SER A 1 170 ? -16.562 9.211 10.008 1 91.38 170 SER A C 1
ATOM 1410 O O . SER A 1 170 ? -16.828 8.086 9.586 1 91.38 170 SER A O 1
ATOM 1412 N N . SER A 1 171 ? -16.078 10.227 9.305 1 91.12 171 SER A N 1
ATOM 1413 C CA . SER A 1 171 ? -15.812 10.008 7.887 1 91.12 171 SER A CA 1
ATOM 1414 C C . SER A 1 171 ? -14.758 8.93 7.684 1 91.12 171 SER A C 1
ATOM 1416 O O . SER A 1 171 ? -14.922 8.047 6.836 1 91.12 171 SER A O 1
ATOM 1418 N N . TYR A 1 172 ? -13.758 8.906 8.43 1 92.38 172 TYR A N 1
ATOM 1419 C CA . TYR A 1 172 ? -12.648 7.969 8.32 1 92.38 172 TYR A CA 1
ATOM 1420 C C . TYR A 1 172 ? -13.109 6.539 8.578 1 92.38 172 TYR A C 1
ATOM 1422 O O . TYR A 1 172 ? -12.703 5.613 7.871 1 92.38 172 TYR A O 1
ATOM 1430 N N . ILE A 1 173 ? -13.953 6.41 9.531 1 90.12 173 ILE A N 1
ATOM 1431 C CA . ILE A 1 173 ? -14.359 5.051 9.875 1 90.12 173 ILE A CA 1
ATOM 1432 C C . ILE A 1 173 ? -15.57 4.645 9.039 1 90.12 173 ILE A C 1
ATOM 1434 O O . ILE A 1 173 ? -16.047 3.51 9.133 1 90.12 173 ILE A O 1
ATOM 1438 N N . GLY A 1 174 ? -16.094 5.594 8.258 1 86.12 174 GLY A N 1
ATOM 1439 C CA . GLY A 1 174 ? -17.078 5.266 7.246 1 86.12 174 GLY A CA 1
ATOM 1440 C C . GLY A 1 174 ? -18.5 5.324 7.766 1 86.12 174 GLY A C 1
ATOM 1441 O O . GLY A 1 174 ? -19.344 4.496 7.395 1 86.12 174 GLY A O 1
ATOM 1442 N N . VAL A 1 175 ? -18.75 6.211 8.727 1 88 175 VAL A N 1
ATOM 1443 C CA . VAL A 1 175 ? -20.109 6.367 9.25 1 88 175 VAL A CA 1
ATOM 1444 C C . VAL A 1 175 ? -20.469 7.848 9.328 1 88 175 VAL A C 1
ATOM 1446 O O . VAL A 1 175 ? -19.609 8.711 9.086 1 88 175 VAL A O 1
ATOM 1449 N N . THR A 1 176 ? -21.703 8.078 9.578 1 86.62 176 THR A N 1
ATOM 1450 C CA . THR A 1 176 ? -22.141 9.453 9.797 1 86.62 176 THR A CA 1
ATOM 1451 C C . THR A 1 176 ? -21.734 9.938 11.188 1 86.62 176 THR A C 1
ATOM 1453 O O . THR A 1 176 ? -21.5 9.125 12.086 1 86.62 176 THR A O 1
ATOM 1456 N N . PRO A 1 177 ? -21.609 11.258 11.328 1 87.62 177 PRO A N 1
ATOM 1457 C CA . PRO A 1 177 ? -21.328 11.789 12.664 1 87.62 177 PRO A CA 1
ATOM 1458 C C . PRO A 1 177 ? -22.328 11.312 13.711 1 87.62 177 PRO A C 1
ATOM 1460 O O . PRO A 1 177 ? -21.938 11.031 14.852 1 87.62 177 PRO A O 1
ATOM 1463 N N . GLN A 1 178 ? -23.562 11.195 13.312 1 88.56 178 GLN A N 1
ATOM 1464 C CA . GLN A 1 178 ? -24.609 10.742 14.219 1 88.56 178 GLN A CA 1
ATOM 1465 C C . GLN A 1 178 ? -24.359 9.305 14.664 1 88.56 178 GLN A C 1
ATOM 1467 O O . GLN A 1 178 ? -24.531 8.977 15.836 1 88.56 178 GLN A O 1
ATOM 1472 N N . ALA A 1 179 ? -23.984 8.523 13.773 1 88.94 179 ALA A N 1
ATOM 1473 C CA . ALA A 1 179 ? -23.703 7.129 14.086 1 88.94 179 ALA A CA 1
ATOM 1474 C C . ALA A 1 179 ? -22.5 7.008 15.016 1 88.94 179 ALA A C 1
ATOM 1476 O O . ALA A 1 179 ? -22.484 6.164 15.914 1 88.94 179 ALA A O 1
ATOM 1477 N N . LEU A 1 180 ? -21.453 7.812 14.789 1 89.38 180 LEU A N 1
ATOM 1478 C CA . LEU A 1 180 ? -20.281 7.801 15.656 1 89.38 180 LEU A CA 1
ATOM 1479 C C . LEU A 1 180 ? -20.656 8.195 17.078 1 89.38 180 LEU A C 1
ATOM 1481 O O . LEU A 1 180 ? -20.141 7.625 18.047 1 89.38 180 LEU A O 1
ATOM 1485 N N . SER A 1 181 ? -21.5 9.125 17.188 1 88.31 181 SER A N 1
ATOM 1486 C CA . SER A 1 181 ? -21.953 9.547 18.516 1 88.31 181 SER A CA 1
ATOM 1487 C C . SER A 1 181 ? -22.594 8.391 19.266 1 88.31 181 SER A C 1
ATOM 1489 O O . SER A 1 181 ? -22.359 8.211 20.469 1 88.31 181 SER A O 1
ATOM 1491 N N . ARG A 1 182 ? -23.375 7.637 18.578 1 88.69 182 ARG A N 1
ATOM 1492 C CA . ARG A 1 182 ? -24.016 6.469 19.188 1 88.69 182 ARG A CA 1
ATOM 1493 C C . ARG A 1 182 ? -22.969 5.434 19.609 1 88.69 182 ARG A C 1
ATOM 1495 O O . ARG A 1 182 ? -23.094 4.824 20.672 1 88.69 182 ARG A O 1
ATOM 1502 N N . ILE A 1 183 ? -21.969 5.207 18.719 1 87.44 183 ILE A N 1
ATOM 1503 C CA . ILE A 1 183 ? -20.906 4.254 19 1 87.44 183 ILE A CA 1
ATOM 1504 C C . ILE A 1 183 ? -20.156 4.684 20.25 1 87.44 183 ILE A C 1
ATOM 1506 O O . ILE A 1 183 ? -19.859 3.857 21.125 1 87.44 183 ILE A O 1
ATOM 1510 N N . ARG A 1 184 ? -19.844 5.984 20.344 1 84.88 184 ARG A N 1
ATOM 1511 C CA . ARG A 1 184 ? -19.094 6.516 21.484 1 84.88 184 ARG A CA 1
ATOM 1512 C C . ARG A 1 184 ? -19.891 6.375 22.766 1 84.88 184 ARG A C 1
ATOM 1514 O O . ARG A 1 184 ? -19.312 6.109 23.828 1 84.88 184 ARG A O 1
ATOM 1521 N N . LYS A 1 185 ? -21.203 6.52 22.703 1 85.69 185 LYS A N 1
ATOM 1522 C CA . LYS A 1 185 ? -22.078 6.379 23.859 1 85.69 185 LYS A CA 1
ATOM 1523 C C . LYS A 1 185 ? -22.094 4.938 24.375 1 85.69 185 LYS A C 1
ATOM 1525 O O . LYS A 1 185 ? -22.203 4.699 25.578 1 85.69 185 LYS A O 1
ATOM 1530 N N . ARG A 1 186 ? -22 4.051 23.406 1 82.06 186 ARG A N 1
ATOM 1531 C CA . ARG A 1 186 ? -22.047 2.637 23.766 1 82.06 186 ARG A CA 1
ATOM 1532 C C . ARG A 1 186 ? -20.734 2.195 24.422 1 82.06 186 ARG A C 1
ATOM 1534 O O . ARG A 1 186 ? -20.734 1.272 25.234 1 82.06 186 ARG A O 1
ATOM 1541 N N . ILE A 1 187 ? -19.656 2.752 23.953 1 78.62 187 ILE A N 1
ATOM 1542 C CA . ILE A 1 187 ? -18.359 2.307 24.453 1 78.62 187 ILE A CA 1
ATOM 1543 C C . ILE A 1 187 ? -18.031 3.031 25.75 1 78.62 187 ILE A C 1
ATOM 1545 O O . ILE A 1 187 ? -17.312 2.496 26.594 1 78.62 187 ILE A O 1
ATOM 1549 N N . THR A 1 188 ? -18.453 4.281 25.969 1 63.25 188 THR A N 1
ATOM 1550 C CA . THR A 1 188 ? -18.219 4.965 27.234 1 63.25 188 THR A CA 1
ATOM 1551 C C . THR A 1 188 ? -19.219 4.508 28.297 1 63.25 188 THR A C 1
ATOM 1553 O O . THR A 1 188 ? -20.359 4.195 27.969 1 63.25 188 THR A O 1
ATOM 1556 N N . MET B 1 1 ? 11.984 -18.062 -17.766 1 84.94 1 MET B N 1
ATOM 1557 C CA . MET B 1 1 ? 12.672 -17.016 -17.031 1 84.94 1 MET B CA 1
ATOM 1558 C C . MET B 1 1 ? 12.766 -15.742 -17.859 1 84.94 1 MET B C 1
ATOM 1560 O O . MET B 1 1 ? 13.078 -14.672 -17.344 1 84.94 1 MET B O 1
ATOM 1564 N N . LYS B 1 2 ? 12.312 -15.852 -19.078 1 87.88 2 LYS B N 1
ATOM 1565 C CA . LYS B 1 2 ? 12.367 -14.688 -19.969 1 87.88 2 LYS B CA 1
ATOM 1566 C C . LYS B 1 2 ? 11.352 -13.633 -19.547 1 87.88 2 LYS B C 1
ATOM 1568 O O . LYS B 1 2 ? 11.672 -12.445 -19.484 1 87.88 2 LYS B O 1
ATOM 1573 N N . ALA B 1 3 ? 10.141 -14.125 -19.219 1 88 3 ALA B N 1
ATOM 1574 C CA . ALA B 1 3 ? 9.086 -13.203 -18.812 1 88 3 ALA B CA 1
ATOM 1575 C C . ALA B 1 3 ? 9.469 -12.484 -17.516 1 88 3 ALA B C 1
ATOM 1577 O O . ALA B 1 3 ? 9.211 -11.281 -17.375 1 88 3 ALA B O 1
ATOM 1578 N N . LEU B 1 4 ? 10.062 -13.172 -16.672 1 91.12 4 LEU B N 1
ATOM 1579 C CA . LEU B 1 4 ? 10.484 -12.609 -15.391 1 91.12 4 LEU B CA 1
ATOM 1580 C C . LEU B 1 4 ? 11.562 -11.555 -15.594 1 91.12 4 LEU B C 1
ATOM 1582 O O . LEU B 1 4 ? 11.484 -10.469 -15.023 1 91.12 4 LEU B O 1
ATOM 1586 N N . ARG B 1 5 ? 12.5 -11.883 -16.406 1 91.25 5 ARG B N 1
ATOM 1587 C CA . ARG B 1 5 ? 13.57 -10.93 -16.656 1 91.25 5 ARG B CA 1
ATOM 1588 C C . ARG B 1 5 ? 13.031 -9.664 -17.312 1 91.25 5 ARG B C 1
ATOM 1590 O O . ARG B 1 5 ? 13.445 -8.555 -16.984 1 91.25 5 ARG B O 1
ATOM 1597 N N . LYS B 1 6 ? 12.195 -9.898 -18.281 1 90.56 6 LYS B N 1
ATOM 1598 C CA . LYS B 1 6 ? 11.578 -8.758 -18.953 1 90.56 6 LYS B CA 1
ATOM 1599 C C . LYS B 1 6 ? 10.852 -7.859 -17.953 1 90.56 6 LYS B C 1
ATOM 1601 O O . LYS B 1 6 ? 10.938 -6.633 -18.047 1 90.56 6 LYS B O 1
ATOM 1606 N N . PHE B 1 7 ? 10.211 -8.461 -17.062 1 88.94 7 PHE B N 1
ATOM 1607 C CA . PHE B 1 7 ? 9.492 -7.711 -16.047 1 88.94 7 PHE B CA 1
ATOM 1608 C C . PHE B 1 7 ? 10.461 -6.91 -15.18 1 88.94 7 PHE B C 1
ATOM 1610 O O . PHE B 1 7 ? 10.258 -5.715 -14.961 1 88.94 7 PHE B O 1
ATOM 1617 N N . ILE B 1 8 ? 11.445 -7.504 -14.742 1 89.12 8 ILE B N 1
ATOM 1618 C CA . ILE B 1 8 ? 12.438 -6.863 -13.883 1 89.12 8 ILE B CA 1
ATOM 1619 C C . ILE B 1 8 ? 13.117 -5.723 -14.633 1 89.12 8 ILE B C 1
ATOM 1621 O O . ILE B 1 8 ? 13.312 -4.637 -14.086 1 89.12 8 ILE B O 1
ATOM 1625 N N . ASP B 1 9 ? 13.344 -5.984 -15.883 1 88.56 9 ASP B N 1
ATOM 1626 C CA . ASP B 1 9 ? 13.984 -4.98 -16.734 1 88.56 9 ASP B CA 1
ATOM 1627 C C . ASP B 1 9 ? 13.102 -3.744 -16.875 1 88.56 9 ASP B C 1
ATOM 1629 O O . ASP B 1 9 ? 13.602 -2.627 -17.016 1 88.56 9 ASP B O 1
ATOM 1633 N N . SER B 1 10 ? 11.828 -4.039 -16.906 1 86.75 10 SER B N 1
ATOM 1634 C CA . SER B 1 10 ? 10.883 -2.934 -17.047 1 86.75 10 SER B CA 1
ATOM 1635 C C . SER B 1 10 ? 10.883 -2.061 -15.789 1 86.75 10 SER B C 1
ATOM 1637 O O . SER B 1 10 ? 10.5 -0.89 -15.844 1 86.75 10 SER B O 1
ATOM 1639 N N . LEU B 1 11 ? 11.234 -2.594 -14.648 1 84.75 11 LEU B N 1
ATOM 1640 C CA . LEU B 1 11 ? 11.32 -1.834 -13.406 1 84.75 11 LEU B CA 1
ATOM 1641 C C . LEU B 1 11 ? 12.648 -1.09 -13.32 1 84.75 11 LEU B C 1
ATOM 1643 O O . LEU B 1 11 ? 12.68 0.108 -13.031 1 84.75 11 LEU B O 1
ATOM 1647 N N . SER B 1 12 ? 13.688 -1.793 -13.531 1 85 12 SER B N 1
ATOM 1648 C CA . SER B 1 12 ? 15.055 -1.275 -13.562 1 85 12 SER B CA 1
ATOM 1649 C C . SER B 1 12 ? 15.969 -2.168 -14.398 1 85 12 SER B C 1
ATOM 1651 O O . SER B 1 12 ? 16 -3.383 -14.195 1 85 12 SER B O 1
ATOM 1653 N N . PRO B 1 13 ? 16.672 -1.46 -15.227 1 86.69 13 PRO B N 1
ATOM 1654 C CA . PRO B 1 13 ? 17.594 -2.273 -16.016 1 86.69 13 PRO B CA 1
ATOM 1655 C C . PRO B 1 13 ? 18.562 -3.08 -15.141 1 86.69 13 PRO B C 1
ATOM 1657 O O . PRO B 1 13 ? 19.188 -2.531 -14.227 1 86.69 13 PRO B O 1
ATOM 1660 N N . ILE B 1 14 ? 18.641 -4.332 -15.461 1 87.94 14 ILE B N 1
ATOM 1661 C CA . ILE B 1 14 ? 19.438 -5.219 -14.625 1 87.94 14 ILE B CA 1
ATOM 1662 C C . ILE B 1 14 ? 20.625 -5.742 -15.422 1 87.94 14 ILE B C 1
ATOM 1664 O O . ILE B 1 14 ? 20.484 -6.133 -16.578 1 87.94 14 ILE B O 1
ATOM 1668 N N . SER B 1 15 ? 21.797 -5.699 -14.844 1 90.94 15 SER B N 1
ATOM 1669 C CA . SER B 1 15 ? 23 -6.266 -15.469 1 90.94 15 SER B CA 1
ATOM 1670 C C . SER B 1 15 ? 22.938 -7.785 -15.508 1 90.94 15 SER B C 1
ATOM 1672 O O . SER B 1 15 ? 22.188 -8.398 -14.742 1 90.94 15 SER B O 1
ATOM 1674 N N . ASP B 1 16 ? 23.703 -8.328 -16.406 1 92.75 16 ASP B N 1
ATOM 1675 C CA . ASP B 1 16 ? 23.781 -9.781 -16.484 1 92.75 16 ASP B CA 1
ATOM 1676 C C . ASP B 1 16 ? 24.266 -10.375 -15.164 1 92.75 16 ASP B C 1
ATOM 1678 O O . ASP B 1 16 ? 23.797 -11.43 -14.742 1 92.75 16 ASP B O 1
ATOM 1682 N N . ARG B 1 17 ? 25.188 -9.711 -14.562 1 92.56 17 ARG B N 1
ATOM 1683 C CA . ARG B 1 17 ? 25.75 -10.195 -13.305 1 92.56 17 ARG B CA 1
ATOM 1684 C C . ARG B 1 17 ? 24.672 -10.227 -12.219 1 92.56 17 ARG B C 1
ATOM 1686 O O . ARG B 1 17 ? 24.5 -11.234 -11.531 1 92.56 17 ARG B O 1
ATOM 1693 N N . ASP B 1 18 ? 23.969 -9.148 -12.07 1 91.81 18 ASP B N 1
ATOM 1694 C CA . ASP B 1 18 ? 22.922 -9.062 -11.055 1 91.81 18 ASP B CA 1
ATOM 1695 C C . ASP B 1 18 ? 21.781 -10.047 -11.359 1 91.81 18 ASP B C 1
ATOM 1697 O O . ASP B 1 18 ? 21.219 -10.656 -10.445 1 91.81 18 ASP B O 1
ATOM 1701 N N . TRP B 1 19 ? 21.5 -10.195 -12.672 1 93.19 19 TRP B N 1
ATOM 1702 C CA . TRP B 1 19 ? 20.469 -11.141 -13.07 1 93.19 19 TRP B CA 1
ATOM 1703 C C . TRP B 1 19 ? 20.859 -12.57 -12.695 1 93.19 19 TRP B C 1
ATOM 1705 O O . TRP B 1 19 ? 20.047 -13.312 -12.148 1 93.19 19 TRP B O 1
ATOM 1715 N N . GLN B 1 20 ? 22.047 -12.906 -12.969 1 94.44 20 GLN B N 1
ATOM 1716 C CA . GLN B 1 20 ? 22.516 -14.25 -12.648 1 94.44 20 GLN B CA 1
ATOM 1717 C C . GLN B 1 20 ? 22.469 -14.508 -11.141 1 94.44 20 GLN B C 1
ATOM 1719 O O . GLN B 1 20 ? 22.094 -15.594 -10.695 1 94.44 20 GLN B O 1
ATOM 1724 N N . TYR B 1 21 ? 22.859 -13.547 -10.391 1 94.69 21 TYR B N 1
ATOM 1725 C CA . TYR B 1 21 ? 22.828 -13.664 -8.938 1 94.69 21 TYR B CA 1
ATOM 1726 C C . TYR B 1 21 ? 21.406 -13.898 -8.445 1 94.69 21 TYR B C 1
ATOM 1728 O O . TYR B 1 21 ? 21.172 -14.773 -7.613 1 94.69 21 TYR B O 1
ATOM 1736 N N . PHE B 1 22 ? 20.484 -13.141 -9 1 94.56 22 PHE B N 1
ATOM 1737 C CA . PHE B 1 22 ? 19.078 -13.227 -8.617 1 94.56 22 PHE B CA 1
ATOM 1738 C C . PHE B 1 22 ? 18.469 -14.531 -9.109 1 94.56 22 PHE B C 1
ATOM 1740 O O . PHE B 1 22 ? 17.891 -15.289 -8.32 1 94.56 22 PHE B O 1
ATOM 1747 N N . SER B 1 23 ? 18.641 -14.797 -10.375 1 95.25 23 SER B N 1
ATOM 1748 C CA . SER B 1 23 ? 17.969 -15.93 -11 1 95.25 23 SER B CA 1
ATOM 1749 C C . SER B 1 23 ? 18.484 -17.25 -10.445 1 95.25 23 SER B C 1
ATOM 1751 O O . SER B 1 23 ? 17.75 -18.234 -10.398 1 95.25 23 SER B O 1
ATOM 1753 N N . SER B 1 24 ? 19.719 -17.281 -9.953 1 96 24 SER B N 1
ATOM 1754 C CA . SER B 1 24 ? 20.297 -18.5 -9.398 1 96 24 SER B CA 1
ATOM 1755 C C . SER B 1 24 ? 19.641 -18.875 -8.078 1 96 24 SER B C 1
ATOM 1757 O O . SER B 1 24 ? 19.797 -20.016 -7.602 1 96 24 SER B O 1
ATOM 1759 N N . ARG B 1 25 ? 18.875 -18 -7.543 1 96.31 25 ARG B N 1
ATOM 1760 C CA . ARG B 1 25 ? 18.266 -18.234 -6.238 1 96.31 25 ARG B CA 1
ATOM 1761 C C . ARG B 1 25 ? 16.781 -18.547 -6.379 1 96.31 25 ARG B C 1
ATOM 1763 O O . ARG B 1 25 ? 16.078 -18.75 -5.383 1 96.31 25 ARG B O 1
ATOM 1770 N N . LEU B 1 26 ? 16.359 -18.547 -7.574 1 97.06 26 LEU B N 1
ATOM 1771 C CA . LEU B 1 26 ? 14.953 -18.828 -7.848 1 97.06 26 LEU B CA 1
ATOM 1772 C C . LEU B 1 26 ? 14.688 -20.328 -7.871 1 97.06 26 LEU B C 1
ATOM 1774 O O . LEU B 1 26 ? 15.547 -21.109 -8.305 1 97.06 26 LEU B O 1
ATOM 1778 N N . GLU B 1 27 ? 13.547 -20.656 -7.395 1 97.5 27 GLU B N 1
ATOM 1779 C CA . GLU B 1 27 ? 13.039 -22.031 -7.477 1 97.5 27 GLU B CA 1
ATOM 1780 C C . GLU B 1 27 ? 11.781 -22.094 -8.336 1 97.5 27 GLU B C 1
ATOM 1782 O O . GLU B 1 27 ? 10.906 -21.234 -8.242 1 97.5 27 GLU B O 1
ATOM 1787 N N . GLU B 1 28 ? 11.742 -23.078 -9.141 1 97.25 28 GLU B N 1
ATOM 1788 C CA . GLU B 1 28 ? 10.562 -23.312 -9.969 1 97.25 28 GLU B CA 1
ATOM 1789 C C . GLU B 1 28 ? 9.516 -24.125 -9.219 1 97.25 28 GLU B C 1
ATOM 1791 O O . GLU B 1 28 ? 9.844 -25.141 -8.586 1 97.25 28 GLU B O 1
ATOM 1796 N N . VAL B 1 29 ? 8.266 -23.703 -9.305 1 97.38 29 VAL B N 1
ATOM 1797 C CA . VAL B 1 29 ? 7.184 -24.391 -8.617 1 97.38 29 VAL B CA 1
ATOM 1798 C C . VAL B 1 29 ? 6.004 -24.594 -9.57 1 97.38 29 VAL B C 1
ATOM 1800 O O . VAL B 1 29 ? 5.613 -23.656 -10.281 1 97.38 29 VAL B O 1
ATOM 1803 N N . LYS B 1 30 ? 5.469 -25.734 -9.609 1 98 30 LYS B N 1
ATOM 1804 C CA . LYS B 1 30 ? 4.25 -26.078 -10.336 1 98 30 LYS B CA 1
ATOM 1805 C C . LYS B 1 30 ? 3.178 -26.609 -9.391 1 98 30 LYS B C 1
ATOM 1807 O O . LYS B 1 30 ? 3.426 -27.547 -8.633 1 98 30 LYS B O 1
ATOM 1812 N N . LEU B 1 31 ? 2.076 -25.953 -9.477 1 97.75 31 LEU B N 1
ATOM 1813 C CA . LEU B 1 31 ? 0.994 -26.312 -8.562 1 97.75 31 LEU B CA 1
ATOM 1814 C C . LEU B 1 31 ? -0.292 -26.594 -9.336 1 97.75 31 LEU B C 1
ATOM 1816 O O . LEU B 1 31 ? -0.571 -25.938 -10.344 1 97.75 31 LEU B O 1
ATOM 1820 N N . GLU B 1 32 ? -1.034 -27.531 -8.828 1 97.94 32 GLU B N 1
ATOM 1821 C CA . GLU B 1 32 ? -2.35 -27.812 -9.398 1 97.94 32 GLU B CA 1
ATOM 1822 C C . GLU B 1 32 ? -3.385 -26.797 -8.898 1 97.94 32 GLU B C 1
ATOM 1824 O O . GLU B 1 32 ? -3.107 -26.016 -7.992 1 97.94 32 GLU B O 1
ATOM 1829 N N . LYS B 1 33 ? -4.48 -26.844 -9.562 1 96.31 33 LYS B N 1
ATOM 1830 C CA . LYS B 1 33 ? -5.613 -26.047 -9.109 1 96.31 33 LYS B CA 1
ATOM 1831 C C . LYS B 1 33 ? -5.992 -26.391 -7.668 1 96.31 33 LYS B C 1
ATOM 1833 O O . LYS B 1 33 ? -5.977 -27.562 -7.281 1 96.31 33 LYS B O 1
ATOM 1838 N N . ASN B 1 34 ? -6.285 -25.359 -6.871 1 95.81 34 ASN B N 1
ATOM 1839 C CA . ASN B 1 34 ? -6.754 -25.469 -5.492 1 95.81 34 ASN B CA 1
ATOM 1840 C C . ASN B 1 34 ? -5.625 -25.875 -4.547 1 95.81 34 ASN B C 1
ATOM 1842 O O . ASN B 1 34 ? -5.875 -26.438 -3.484 1 95.81 34 ASN B O 1
ATOM 1846 N N . ALA B 1 35 ? -4.465 -25.641 -5.023 1 97.62 35 ALA B N 1
ATOM 1847 C CA . ALA B 1 35 ? -3.332 -25.844 -4.125 1 97.62 35 ALA B CA 1
ATOM 1848 C C . ALA B 1 35 ? -3.156 -24.641 -3.188 1 97.62 35 ALA B C 1
ATOM 1850 O O . ALA B 1 35 ? -3.326 -23.5 -3.6 1 97.62 35 ALA B O 1
ATOM 1851 N N . SER B 1 36 ? -2.734 -24.906 -1.957 1 97 36 SER B N 1
ATOM 1852 C CA . SER B 1 36 ? -2.48 -23.859 -0.98 1 97 36 SER B CA 1
ATOM 1853 C C . SER B 1 36 ? -1.046 -23.344 -1.077 1 97 36 S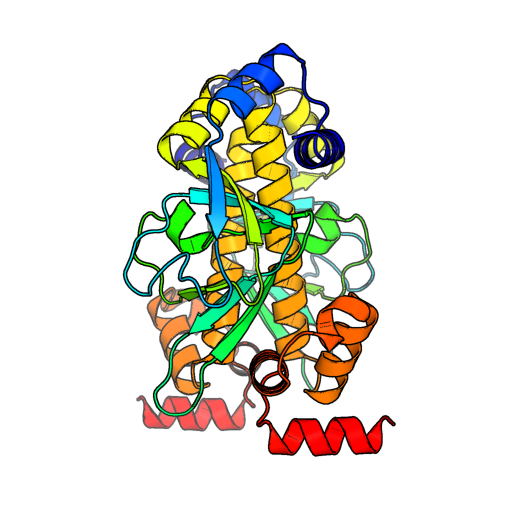ER B C 1
ATOM 1855 O O . SER B 1 36 ? -0.096 -24.125 -0.971 1 97 36 SER B O 1
ATOM 1857 N N . LEU B 1 37 ? -0.906 -22.094 -1.32 1 97.31 37 LEU B N 1
ATOM 1858 C CA . LEU B 1 37 ? 0.407 -21.469 -1.318 1 97.31 37 LEU B CA 1
ATOM 1859 C C . LEU B 1 37 ? 0.78 -20.984 0.083 1 97.31 37 LEU B C 1
ATOM 1861 O O . LEU B 1 37 ? 1.957 -20.984 0.451 1 97.31 37 LEU B O 1
ATOM 1865 N N . LEU B 1 38 ? -0.154 -20.547 0.779 1 98.12 38 LEU B N 1
ATOM 1866 C CA . LEU B 1 38 ? -0.002 -20.047 2.141 1 98.12 38 LEU B CA 1
ATOM 1867 C C . LEU B 1 38 ? -1.267 -20.297 2.955 1 98.12 38 LEU B C 1
ATOM 1869 O O . LEU B 1 38 ? -2.373 -19.984 2.502 1 98.12 38 LEU B O 1
ATOM 1873 N N . LYS B 1 39 ? -1.129 -20.875 4.105 1 97.25 39 LYS B N 1
ATOM 1874 C CA . LYS B 1 39 ? -2.25 -21.078 5.02 1 97.25 39 LYS B CA 1
ATOM 1875 C C . LYS B 1 39 ? -2.293 -19.969 6.074 1 97.25 39 LYS B C 1
ATOM 1877 O O . LYS B 1 39 ? -1.251 -19.438 6.469 1 97.25 39 LYS B O 1
ATOM 1882 N N . ILE B 1 40 ? -3.439 -19.641 6.434 1 95.44 40 ILE B N 1
ATOM 1883 C CA . ILE B 1 40 ? -3.596 -18.672 7.516 1 95.44 40 ILE B CA 1
ATOM 1884 C C . ILE B 1 40 ? -2.791 -19.125 8.727 1 95.44 40 ILE B C 1
ATOM 1886 O O . ILE B 1 40 ? -2.754 -20.328 9.047 1 95.44 40 ILE B O 1
ATOM 1890 N N . GLY B 1 41 ? -2.113 -18.188 9.344 1 97.19 41 GLY B N 1
ATOM 1891 C CA . GLY B 1 41 ? -1.334 -18.5 10.531 1 97.19 41 GLY B CA 1
ATOM 1892 C C . GLY B 1 41 ? 0.106 -18.859 10.219 1 97.19 41 GLY B C 1
ATOM 1893 O O . GLY B 1 41 ? 0.933 -18.984 11.125 1 97.19 41 GLY B O 1
ATOM 1894 N N . GLU B 1 42 ? 0.407 -19.078 9 1 98.19 42 GLU B N 1
ATOM 1895 C CA . GLU B 1 42 ? 1.783 -19.328 8.586 1 98.19 42 GLU B CA 1
ATOM 1896 C C . GLU B 1 42 ? 2.502 -18.047 8.203 1 98.19 42 GLU B C 1
ATOM 1898 O O . GLU B 1 42 ? 1.865 -17.078 7.789 1 98.19 42 GLU B O 1
ATOM 1903 N N . VAL B 1 43 ? 3.771 -18.062 8.375 1 98.56 43 VAL B N 1
ATOM 1904 C CA . VAL B 1 43 ? 4.586 -16.953 7.91 1 98.56 43 VAL B CA 1
ATOM 1905 C C . VAL B 1 43 ? 4.93 -17.125 6.434 1 98.56 43 VAL B C 1
ATOM 1907 O O . VAL B 1 43 ? 5.324 -18.219 6.016 1 98.56 43 VAL B O 1
ATOM 1910 N N . GLU B 1 44 ? 4.684 -16.141 5.617 1 98.56 44 GLU B N 1
ATOM 1911 C CA . GLU B 1 44 ? 5.035 -16.188 4.199 1 98.56 44 GLU B CA 1
ATOM 1912 C C . GLU B 1 44 ? 6.551 -16.172 4.008 1 98.56 44 GLU B C 1
ATOM 1914 O O . GLU B 1 44 ? 7.219 -15.219 4.422 1 98.56 44 GLU B O 1
ATOM 1919 N N . ASN B 1 45 ? 7.066 -17.078 3.307 1 98.31 45 ASN B N 1
ATOM 1920 C CA . ASN B 1 45 ? 8.516 -17.219 3.205 1 98.31 45 ASN B CA 1
ATOM 1921 C C . ASN B 1 45 ? 9 -17.016 1.771 1 98.31 45 ASN B C 1
ATOM 1923 O O . ASN B 1 45 ? 10.203 -17.031 1.506 1 98.31 45 ASN B O 1
ATOM 1927 N N . HIS B 1 46 ? 8 -16.781 0.894 1 98.19 46 HIS B N 1
ATOM 1928 C CA . HIS B 1 46 ? 8.422 -16.719 -0.501 1 98.19 46 HIS B CA 1
ATOM 1929 C C . HIS B 1 46 ? 7.746 -15.555 -1.229 1 98.19 46 HIS B C 1
ATOM 1931 O O . HIS B 1 46 ? 6.625 -15.172 -0.887 1 98.19 46 HIS B O 1
ATOM 1937 N N . LEU B 1 47 ? 8.43 -14.977 -2.078 1 97.94 47 LEU B N 1
ATOM 1938 C CA . LEU B 1 47 ? 7.918 -14.117 -3.137 1 97.94 47 LEU B CA 1
ATOM 1939 C C . LEU B 1 47 ? 7.898 -14.852 -4.473 1 97.94 47 LEU B C 1
ATOM 1941 O O . LEU B 1 47 ? 8.914 -15.398 -4.902 1 97.94 47 LEU B O 1
ATOM 1945 N N . SER B 1 48 ? 6.742 -14.859 -5.113 1 97.88 48 SER B N 1
ATOM 1946 C CA . SER B 1 48 ? 6.602 -15.688 -6.309 1 97.88 48 SER B CA 1
ATOM 1947 C C . SER B 1 48 ? 6.164 -14.852 -7.508 1 97.88 48 SER B C 1
ATOM 1949 O O . SER B 1 48 ? 5.41 -13.891 -7.359 1 97.88 48 SER B O 1
ATOM 1951 N N . PHE B 1 49 ? 6.68 -15.242 -8.617 1 96.94 49 PHE B N 1
ATOM 1952 C CA . PHE B 1 49 ? 6.27 -14.688 -9.898 1 96.94 49 PHE B CA 1
ATOM 1953 C C . PHE B 1 49 ? 5.492 -15.711 -10.719 1 96.94 49 PHE B C 1
ATOM 1955 O O . PHE B 1 49 ? 6.023 -16.766 -11.055 1 96.94 49 PHE B O 1
ATOM 1962 N N . ILE B 1 50 ? 4.246 -15.336 -11.039 1 96.62 50 ILE B N 1
ATOM 1963 C CA . ILE B 1 50 ? 3.389 -16.266 -11.758 1 96.62 50 ILE B CA 1
ATOM 1964 C C . ILE B 1 50 ? 3.686 -16.188 -13.258 1 96.62 50 ILE B C 1
ATOM 1966 O O . ILE B 1 50 ? 3.504 -15.141 -13.875 1 96.62 50 ILE B O 1
ATOM 1970 N N . THR B 1 51 ? 4.113 -17.25 -13.797 1 95.88 51 THR B N 1
ATOM 1971 C CA . THR B 1 51 ? 4.352 -17.281 -15.234 1 95.88 51 THR B CA 1
ATOM 1972 C C . THR B 1 51 ? 3.113 -17.781 -15.977 1 95.88 51 THR B C 1
ATOM 1974 O O . THR B 1 51 ? 2.877 -17.391 -17.125 1 95.88 51 THR B O 1
ATOM 1977 N N . GLU B 1 52 ? 2.4 -18.641 -15.32 1 95.19 52 GLU B N 1
ATOM 1978 C CA . GLU B 1 52 ? 1.134 -19.172 -15.82 1 95.19 52 GLU B CA 1
ATOM 1979 C C . GLU B 1 52 ? 0.181 -19.5 -14.672 1 95.19 52 GLU B C 1
ATOM 1981 O O . GLU B 1 52 ? 0.596 -20.047 -13.648 1 95.19 52 GLU B O 1
ATOM 1986 N N . GLY B 1 53 ? -1.125 -19.094 -14.953 1 94.25 53 GLY B N 1
ATOM 1987 C CA . GLY B 1 53 ? -2.135 -19.406 -13.961 1 94.25 53 GLY B CA 1
ATOM 1988 C C . GLY B 1 53 ? -2.613 -18.203 -13.188 1 94.25 53 GLY B C 1
ATOM 1989 O O . GLY B 1 53 ? -2.559 -17.078 -13.688 1 94.25 53 GLY B O 1
ATOM 1990 N N . MET B 1 54 ? -3.248 -18.469 -11.984 1 94.88 54 MET B N 1
ATOM 1991 C CA . MET B 1 54 ? -3.803 -17.391 -11.164 1 94.88 54 MET B CA 1
ATOM 1992 C C . MET B 1 54 ? -3.988 -17.859 -9.719 1 94.88 54 MET B C 1
ATOM 1994 O O . MET B 1 54 ? -4.184 -19.047 -9.461 1 94.88 54 MET B O 1
ATOM 1998 N N . VAL B 1 55 ? -3.912 -16.953 -8.875 1 96.38 55 VAL B N 1
ATOM 1999 C CA . VAL B 1 55 ? -4.082 -17.25 -7.457 1 96.38 55 VAL B CA 1
ATOM 2000 C C . VAL B 1 55 ? -5.07 -16.266 -6.832 1 96.38 55 VAL B C 1
ATOM 2002 O O . VAL B 1 55 ? -5.336 -15.203 -7.391 1 96.38 55 VAL B O 1
ATOM 2005 N N . ARG B 1 56 ? -5.621 -16.719 -5.754 1 95.94 56 ARG B N 1
ATOM 2006 C CA . ARG B 1 56 ? -6.574 -15.93 -4.984 1 95.94 56 ARG B CA 1
ATOM 2007 C C . ARG B 1 56 ? -6.09 -15.727 -3.551 1 95.94 56 ARG B C 1
ATOM 2009 O O . ARG B 1 56 ? -5.5 -16.641 -2.957 1 95.94 56 ARG B O 1
ATOM 2016 N N . LEU B 1 57 ? -6.25 -14.539 -3.053 1 97.56 57 LEU B N 1
ATOM 2017 C CA . LEU B 1 57 ? -6.031 -14.219 -1.646 1 97.56 57 LEU B CA 1
ATOM 2018 C C . LEU B 1 57 ? -7.355 -14.023 -0.917 1 97.56 57 LEU B C 1
ATOM 2020 O O . LEU B 1 57 ? -8.227 -13.289 -1.392 1 97.56 57 LEU B O 1
ATOM 2024 N N . PHE B 1 58 ? -7.48 -14.695 0.26 1 96.94 58 PHE B N 1
ATOM 2025 C CA . PHE B 1 58 ? -8.781 -14.625 0.922 1 96.94 58 PHE B CA 1
ATOM 2026 C C . PHE B 1 58 ? -8.648 -14.945 2.406 1 96.94 58 PHE B C 1
ATOM 2028 O O . PHE B 1 58 ? -7.656 -15.539 2.832 1 96.94 58 PHE B O 1
ATOM 2035 N N . ILE B 1 59 ? -9.539 -14.5 3.121 1 95.94 59 ILE B N 1
ATOM 2036 C CA . ILE B 1 59 ? -9.688 -14.852 4.531 1 95.94 59 ILE B CA 1
ATOM 2037 C C . ILE B 1 59 ? -10.797 -15.883 4.695 1 95.94 59 ILE B C 1
ATOM 2039 O O . ILE B 1 59 ? -11.961 -15.602 4.402 1 95.94 59 ILE B O 1
ATOM 2043 N N . PRO B 1 60 ? -10.383 -17 5.188 1 92.5 60 PRO B N 1
ATOM 2044 C CA . PRO B 1 60 ? -11.43 -18 5.414 1 92.5 60 PRO B CA 1
ATOM 2045 C C . PRO B 1 60 ? -12.406 -17.578 6.516 1 92.5 60 PRO B C 1
ATOM 2047 O O . PRO B 1 60 ? -11.984 -17.109 7.578 1 92.5 60 PRO B O 1
ATOM 2050 N N . LYS B 1 61 ? -13.727 -17.609 6.184 1 87.5 61 LYS B N 1
ATOM 2051 C CA . LYS B 1 61 ? -14.773 -17.328 7.156 1 87.5 61 LYS B CA 1
ATOM 2052 C C . LYS B 1 61 ? -15.758 -18.484 7.25 1 87.5 61 LYS B C 1
ATOM 2054 O O . LYS B 1 61 ? -15.727 -19.406 6.426 1 87.5 61 LYS B O 1
ATOM 2059 N N . GLU B 1 62 ? -16.562 -18.469 8.297 1 79.44 62 GLU B N 1
ATOM 2060 C CA . GLU B 1 62 ? -17.5 -19.547 8.547 1 79.44 62 GLU B CA 1
ATOM 2061 C C . GLU B 1 62 ? -18.5 -19.688 7.398 1 79.44 62 GLU B C 1
ATOM 2063 O O . GLU B 1 62 ? -18.734 -20.797 6.898 1 79.44 62 GLU B O 1
ATOM 2068 N N . GLU B 1 63 ? -19.094 -18.672 6.996 1 78.12 63 GLU B N 1
ATOM 2069 C CA . GLU B 1 63 ? -20.141 -18.734 5.98 1 78.12 63 GLU B CA 1
ATOM 2070 C C . GLU B 1 63 ? -19.547 -18.625 4.578 1 78.12 63 GLU B C 1
ATOM 2072 O O . GLU B 1 63 ? -19.797 -19.484 3.725 1 78.12 63 GLU B O 1
ATOM 2077 N N . TYR B 1 64 ? -18.797 -17.562 4.363 1 83.88 64 TYR B N 1
ATOM 2078 C CA . TYR B 1 64 ? -18.203 -17.391 3.043 1 83.88 64 TYR B CA 1
ATOM 2079 C C . TYR B 1 64 ? -16.812 -16.766 3.15 1 83.88 64 TYR B C 1
ATOM 2081 O O . TYR B 1 64 ? -16.594 -15.852 3.953 1 83.88 64 TYR B O 1
ATOM 2089 N N . ASP B 1 65 ? -15.914 -17.188 2.26 1 90.38 65 ASP B N 1
ATOM 2090 C CA . ASP B 1 65 ? -14.57 -16.625 2.17 1 90.38 65 ASP B CA 1
ATOM 2091 C C . ASP B 1 65 ? -14.625 -15.148 1.775 1 90.38 65 ASP B C 1
ATOM 2093 O O . ASP B 1 65 ? -15.5 -14.734 1.006 1 90.38 65 ASP B O 1
ATOM 2097 N N . MET B 1 66 ? -13.789 -14.453 2.369 1 93.25 66 MET B N 1
ATOM 2098 C CA . MET B 1 66 ? -13.617 -13.07 1.95 1 93.25 66 MET B CA 1
ATOM 2099 C C . MET B 1 66 ? -12.422 -12.922 1.012 1 93.25 66 MET B C 1
ATOM 2101 O O . MET B 1 66 ? -11.289 -12.758 1.465 1 93.25 66 MET B O 1
ATOM 2105 N N . THR B 1 67 ? -12.742 -12.938 -0.244 1 95 67 THR B N 1
ATOM 2106 C CA . THR B 1 67 ? -11.695 -12.742 -1.241 1 95 67 THR B CA 1
ATOM 2107 C C . THR B 1 67 ? -11.344 -11.266 -1.372 1 95 67 THR B C 1
ATOM 2109 O O . THR B 1 67 ? -12.227 -10.414 -1.476 1 95 67 THR B O 1
ATOM 2112 N N . PHE B 1 68 ? -10.039 -10.977 -1.41 1 95.19 68 PHE B N 1
ATOM 2113 C CA . PHE B 1 68 ? -9.703 -9.562 -1.505 1 95.19 68 PHE B CA 1
ATOM 2114 C C . PHE B 1 68 ? -8.578 -9.344 -2.514 1 95.19 68 PHE B C 1
ATOM 2116 O O . PHE B 1 68 ? -8.078 -8.227 -2.656 1 95.19 68 PHE B O 1
ATOM 2123 N N . GLY B 1 69 ? -8.211 -10.445 -3.188 1 93.94 69 GLY B N 1
ATOM 2124 C CA . GLY B 1 69 ? -7.176 -10.258 -4.191 1 93.94 69 GLY B CA 1
ATOM 2125 C C . GLY B 1 69 ? -7.113 -11.391 -5.199 1 93.94 69 GLY B C 1
ATOM 2126 O O . GLY B 1 69 ? -7.402 -12.539 -4.867 1 93.94 69 GLY B O 1
ATOM 2127 N N . PHE B 1 70 ? -6.777 -11 -6.391 1 92.88 70 PHE B N 1
ATOM 2128 C CA . PHE B 1 70 ? -6.438 -11.93 -7.465 1 92.88 70 PHE B CA 1
ATOM 2129 C C . PHE B 1 70 ? -5.102 -11.555 -8.094 1 92.88 70 PHE B C 1
ATOM 2131 O O . PHE B 1 70 ? -4.801 -10.375 -8.281 1 92.88 70 PHE B O 1
ATOM 2138 N N . VAL B 1 71 ? -4.371 -12.547 -8.344 1 93.94 71 VAL B N 1
ATOM 2139 C CA . VAL B 1 71 ? -3.1 -12.328 -9.031 1 93.94 71 VAL B CA 1
ATOM 2140 C C . VAL B 1 71 ? -3.012 -13.227 -10.258 1 93.94 71 VAL B C 1
ATOM 2142 O O . VAL B 1 71 ? -3.367 -14.406 -10.203 1 93.94 71 VAL B O 1
ATOM 2145 N N . PHE B 1 72 ? -2.496 -12.617 -11.297 1 91.62 72 PHE B N 1
ATOM 2146 C CA . PHE B 1 72 ? -2.547 -13.297 -12.586 1 91.62 72 PHE B CA 1
ATOM 2147 C C . PHE B 1 72 ? -1.147 -13.461 -13.164 1 91.62 72 PHE B C 1
ATOM 2149 O O . PHE B 1 72 ? -0.155 -13.141 -12.508 1 91.62 72 PHE B O 1
ATOM 2156 N N . GLU B 1 73 ? -1.118 -14.008 -14.406 1 91.94 73 GLU B N 1
ATOM 2157 C CA . GLU B 1 73 ? 0.121 -14.219 -15.148 1 91.94 73 GLU B CA 1
ATOM 2158 C C . GLU B 1 73 ? 0.931 -12.93 -15.242 1 91.94 73 GLU B C 1
ATOM 2160 O O . GLU B 1 73 ? 0.373 -11.852 -15.469 1 91.94 73 GLU B O 1
ATOM 2165 N N . ASN B 1 74 ? 2.24 -13.07 -14.945 1 91.31 74 ASN B N 1
ATOM 2166 C CA . ASN B 1 74 ? 3.227 -12.008 -15.062 1 91.31 74 ASN B CA 1
ATOM 2167 C C . ASN B 1 74 ? 3.113 -11.008 -13.914 1 91.31 74 ASN B C 1
ATOM 2169 O O . ASN B 1 74 ? 3.385 -9.812 -14.094 1 91.31 74 ASN B O 1
ATOM 2173 N N . GLU B 1 75 ? 2.582 -11.438 -12.859 1 91.62 75 GLU B N 1
ATOM 2174 C CA . GLU B 1 75 ? 2.533 -10.633 -11.648 1 91.62 75 GLU B CA 1
ATOM 2175 C C . GLU B 1 75 ? 3.199 -11.359 -10.477 1 91.62 75 GLU B C 1
ATOM 2177 O O . GLU B 1 75 ? 3.316 -12.586 -10.492 1 91.62 75 GLU B O 1
ATOM 2182 N N . PHE B 1 76 ? 3.617 -10.609 -9.539 1 93.88 76 PHE B N 1
ATOM 2183 C CA . PHE B 1 76 ? 4.172 -11.156 -8.305 1 93.88 76 PHE B CA 1
ATOM 2184 C C . PHE B 1 76 ? 3.068 -11.406 -7.281 1 93.88 76 PHE B C 1
ATOM 2186 O O . PHE B 1 76 ? 2.107 -10.641 -7.195 1 93.88 76 PHE B O 1
ATOM 2193 N N . VAL B 1 77 ? 3.246 -12.516 -6.562 1 96.06 77 VAL B N 1
ATOM 2194 C CA . VAL B 1 77 ? 2.301 -12.805 -5.488 1 96.06 77 VAL B CA 1
ATOM 2195 C C . VAL B 1 77 ? 3.061 -13.141 -4.211 1 96.06 77 VAL B C 1
ATOM 2197 O O . VAL B 1 77 ? 4.082 -13.828 -4.25 1 96.06 77 VAL B O 1
ATOM 2200 N N . THR B 1 78 ? 2.672 -12.633 -3.182 1 97.5 78 THR B N 1
ATOM 2201 C CA . THR B 1 78 ? 3.18 -12.852 -1.832 1 97.5 78 THR B CA 1
ATOM 2202 C C . THR B 1 78 ? 2.256 -12.219 -0.796 1 97.5 78 THR B C 1
ATOM 2204 O O . THR B 1 78 ? 1.641 -11.18 -1.058 1 97.5 78 THR B O 1
ATOM 2207 N N . ALA B 1 79 ? 2.027 -12.938 0.25 1 98 79 ALA B N 1
ATOM 2208 C CA . ALA B 1 79 ? 1.481 -12.211 1.393 1 98 79 ALA B CA 1
ATOM 2209 C C . ALA B 1 79 ? 2.484 -11.195 1.926 1 98 79 ALA B C 1
ATOM 2211 O O . ALA B 1 79 ? 3.131 -11.43 2.951 1 98 79 ALA B O 1
ATOM 2212 N N . TYR B 1 80 ? 2.469 -10.109 1.262 1 97.94 80 TYR B N 1
ATOM 2213 C CA . TYR B 1 80 ? 3.578 -9.172 1.394 1 97.94 80 TYR B CA 1
ATOM 2214 C C . TYR B 1 80 ? 3.676 -8.641 2.818 1 97.94 80 TYR B C 1
ATOM 2216 O O . TYR B 1 80 ? 4.773 -8.391 3.32 1 97.94 80 TYR B O 1
ATOM 2224 N N . ASP B 1 81 ? 2.482 -8.438 3.467 1 98.06 81 ASP B N 1
ATOM 2225 C CA . ASP B 1 81 ? 2.508 -7.992 4.855 1 98.06 81 ASP B CA 1
ATOM 2226 C C . ASP B 1 81 ? 3.197 -9.023 5.75 1 98.06 81 ASP B C 1
ATOM 2228 O O . ASP B 1 81 ? 4.113 -8.68 6.504 1 98.06 81 ASP B O 1
ATOM 2232 N N . SER B 1 82 ? 2.807 -10.258 5.668 1 98.38 82 SER B N 1
ATOM 2233 C CA . SER B 1 82 ? 3.436 -11.344 6.41 1 98.38 82 SER B CA 1
ATOM 2234 C C . SER B 1 82 ? 4.906 -11.5 6.031 1 98.38 82 SER B C 1
ATOM 2236 O O . SER B 1 82 ? 5.762 -11.672 6.898 1 98.38 82 SER B O 1
ATOM 2238 N N . PHE B 1 83 ? 5.211 -11.422 4.785 1 98.56 83 PHE B N 1
ATOM 2239 C CA . PHE B 1 83 ? 6.566 -11.547 4.262 1 98.56 83 PHE B CA 1
ATOM 2240 C C . PHE B 1 83 ? 7.477 -10.477 4.855 1 98.56 83 PHE B C 1
ATOM 2242 O O . PHE B 1 83 ? 8.594 -10.773 5.277 1 98.56 83 PHE B O 1
ATOM 2249 N N . LEU B 1 84 ? 6.973 -9.25 4.906 1 97.62 84 LEU B N 1
ATOM 2250 C CA . LEU B 1 84 ? 7.75 -8.109 5.375 1 97.62 84 LEU B CA 1
ATOM 2251 C C . LEU B 1 84 ? 7.926 -8.156 6.891 1 97.62 84 LEU B C 1
ATOM 2253 O O . LEU B 1 84 ? 9.023 -7.906 7.402 1 97.62 84 LEU B O 1
ATOM 2257 N N . THR B 1 85 ? 6.855 -8.492 7.621 1 97.62 85 THR B N 1
ATOM 2258 C CA . THR B 1 85 ? 6.852 -8.359 9.07 1 97.62 85 THR B CA 1
ATOM 2259 C C . THR B 1 85 ? 7.355 -9.641 9.734 1 97.62 85 THR B C 1
ATOM 2261 O O . THR B 1 85 ? 7.676 -9.641 10.922 1 97.62 85 THR B O 1
ATOM 2264 N N . ARG B 1 86 ? 7.363 -10.703 8.938 1 98.12 86 ARG B N 1
ATOM 2265 C CA . ARG B 1 86 ? 7.727 -12.031 9.438 1 98.12 86 ARG B CA 1
ATOM 2266 C C . ARG B 1 86 ? 6.754 -12.492 10.516 1 98.12 86 ARG B C 1
ATOM 2268 O O . ARG B 1 86 ? 7.148 -13.188 11.453 1 98.12 86 ARG B O 1
ATOM 2275 N N . LEU B 1 87 ? 5.531 -12.07 10.477 1 98.25 87 LEU B N 1
ATOM 2276 C CA . LEU B 1 87 ? 4.438 -12.492 11.344 1 98.25 87 LEU B CA 1
ATOM 2277 C C . LEU B 1 87 ? 3.455 -13.383 10.602 1 98.25 87 LEU B C 1
ATOM 2279 O O . LEU B 1 87 ? 3.365 -13.32 9.367 1 98.25 87 LEU B O 1
ATOM 2283 N N . PRO B 1 88 ? 2.723 -14.18 11.281 1 98.44 88 PRO B N 1
ATOM 2284 C CA . PRO B 1 88 ? 1.76 -15.062 10.625 1 98.44 88 PRO B CA 1
ATOM 2285 C C . PRO B 1 88 ? 0.742 -14.305 9.773 1 98.44 88 PRO B C 1
ATOM 2287 O O . PRO B 1 88 ? 0.287 -13.227 10.172 1 98.44 88 PRO B O 1
ATOM 2290 N N . SER B 1 89 ? 0.437 -14.883 8.672 1 97.88 89 SER B N 1
ATOM 2291 C CA . SER B 1 89 ? -0.522 -14.273 7.758 1 97.88 89 SER B CA 1
ATOM 2292 C C . SER B 1 89 ? -1.94 -14.344 8.312 1 97.88 89 SER B C 1
ATOM 2294 O O . SER B 1 89 ? -2.336 -15.359 8.891 1 97.88 89 SER B O 1
ATOM 2296 N N . ALA B 1 90 ? -2.729 -13.328 8.109 1 95.06 90 ALA B N 1
ATOM 2297 C CA . ALA B 1 90 ? -4.129 -13.281 8.516 1 95.06 90 ALA B CA 1
ATOM 2298 C C . ALA B 1 90 ? -5.035 -13.844 7.422 1 95.06 90 ALA B C 1
ATOM 2300 O O . ALA B 1 90 ? -6.262 -13.859 7.574 1 95.06 90 ALA B O 1
ATOM 2301 N N . TYR B 1 91 ? -4.426 -14.266 6.301 1 97.31 91 TYR B N 1
ATOM 2302 C CA . TYR B 1 91 ? -5.203 -14.75 5.164 1 97.31 91 TYR B CA 1
ATOM 2303 C C . TYR B 1 91 ? -4.473 -15.875 4.445 1 97.31 91 TYR B C 1
ATOM 2305 O O . TYR B 1 91 ? -3.385 -16.281 4.855 1 97.31 91 TYR B O 1
ATOM 2313 N N . GLN B 1 92 ? -5.164 -16.422 3.4 1 97.38 92 GLN B N 1
ATOM 2314 C CA . GLN B 1 92 ? -4.652 -17.562 2.639 1 97.38 92 GLN B CA 1
ATOM 2315 C C . GLN B 1 92 ? -4.492 -17.203 1.164 1 97.38 92 GLN B C 1
ATOM 2317 O O . GLN B 1 92 ? -5.152 -16.297 0.663 1 97.38 92 GLN B O 1
ATOM 2322 N N . ILE B 1 93 ? -3.582 -17.922 0.613 1 98.31 93 ILE B N 1
ATOM 2323 C CA . ILE B 1 93 ? -3.375 -17.828 -0.828 1 98.31 93 ILE B CA 1
ATOM 2324 C C . ILE B 1 93 ? -3.529 -19.203 -1.469 1 98.31 93 ILE B C 1
ATOM 2326 O O . ILE B 1 93 ? -2.951 -20.188 -0.993 1 98.31 93 ILE B O 1
ATOM 2330 N N . GLU B 1 94 ? -4.297 -19.297 -2.477 1 97.69 94 GLU B N 1
ATOM 2331 C CA . GLU B 1 94 ? -4.547 -20.562 -3.146 1 97.69 94 GLU B CA 1
ATOM 2332 C C . GLU B 1 94 ? -4.586 -20.391 -4.66 1 97.69 94 GLU B C 1
ATOM 2334 O O . GLU B 1 94 ? -4.93 -19.328 -5.16 1 97.69 94 GLU B O 1
ATOM 2339 N N . THR B 1 95 ? -4.199 -21.438 -5.363 1 97.62 95 THR B N 1
ATOM 2340 C CA . THR B 1 95 ? -4.281 -21.422 -6.816 1 97.62 95 THR B CA 1
ATOM 2341 C C . THR B 1 95 ? -5.723 -21.609 -7.281 1 97.62 95 THR B C 1
ATOM 2343 O O . THR B 1 95 ? -6.465 -22.406 -6.695 1 97.62 95 THR B O 1
ATOM 2346 N N . LEU B 1 96 ? -6.137 -20.891 -8.312 1 95.69 96 LEU B N 1
ATOM 2347 C CA . LEU B 1 96 ? -7.461 -21.031 -8.914 1 95.69 96 LEU B CA 1
ATOM 2348 C C . LEU B 1 96 ? -7.383 -21.828 -10.219 1 95.69 96 LEU B C 1
ATOM 2350 O O . LEU B 1 96 ? -8.406 -22.109 -10.836 1 95.69 96 LEU B O 1
ATOM 2354 N N . ALA B 1 97 ? -6.219 -22.094 -10.695 1 95.25 97 ALA B N 1
ATOM 2355 C CA . ALA B 1 97 ? -5.895 -22.875 -11.883 1 95.25 97 ALA B CA 1
ATOM 2356 C C . ALA B 1 97 ? -4.52 -23.531 -11.75 1 95.25 97 ALA B C 1
ATOM 2358 O O . ALA B 1 97 ? -3.783 -23.25 -10.805 1 95.25 97 ALA B O 1
ATOM 2359 N N . LYS B 1 98 ? -4.27 -24.391 -12.703 1 97.12 98 LYS B N 1
ATOM 2360 C CA . LYS B 1 98 ? -2.877 -24.828 -12.797 1 97.12 98 LYS B CA 1
ATOM 2361 C C . LYS B 1 98 ? -1.934 -23.641 -12.914 1 97.12 98 LYS B C 1
ATOM 2363 O O . LYS B 1 98 ? -2.139 -22.75 -13.74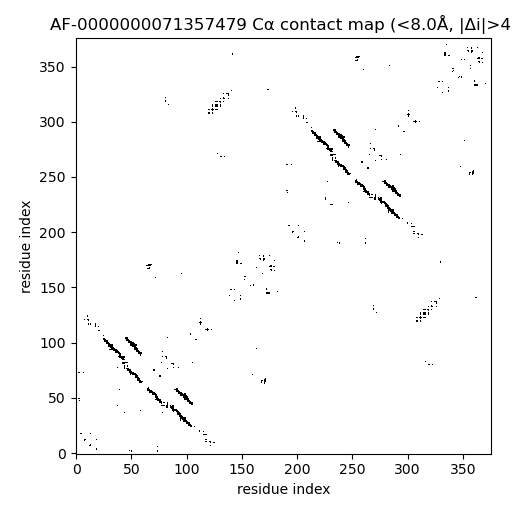2 1 97.12 98 LYS B O 1
ATOM 2368 N N . THR B 1 99 ? -0.933 -23.594 -11.977 1 97.31 99 THR B N 1
ATOM 2369 C CA . THR B 1 99 ? -0.117 -22.391 -11.859 1 97.31 99 THR B CA 1
ATOM 2370 C C . THR B 1 99 ? 1.368 -22.75 -11.891 1 97.31 99 THR B C 1
ATOM 2372 O O . THR B 1 99 ? 1.799 -23.703 -11.234 1 97.31 99 THR B O 1
ATOM 2375 N N . HIS B 1 100 ? 2.096 -22.094 -12.742 1 97.94 100 HIS B N 1
ATOM 2376 C CA . HIS B 1 100 ? 3.553 -22.141 -12.805 1 97.94 100 HIS B CA 1
ATOM 2377 C C . HIS B 1 100 ? 4.172 -20.844 -12.281 1 97.94 100 HIS B C 1
ATOM 2379 O O . HIS B 1 100 ? 3.783 -19.75 -12.703 1 97.94 100 HIS B O 1
ATOM 2385 N N . MET B 1 101 ? 5.141 -20.984 -11.359 1 97.44 101 MET B N 1
ATOM 2386 C CA . MET B 1 101 ? 5.711 -19.797 -10.742 1 97.44 101 MET B CA 1
ATOM 2387 C C . MET B 1 101 ? 7.207 -19.969 -10.5 1 97.44 101 MET B C 1
ATOM 2389 O O . MET B 1 101 ? 7.695 -21.094 -10.398 1 97.44 101 MET B O 1
ATOM 2393 N N . TRP B 1 102 ? 7.895 -18.906 -10.477 1 97.69 102 TRP B N 1
ATOM 2394 C CA . TRP B 1 102 ? 9.25 -18.812 -9.953 1 97.69 102 TRP B CA 1
ATOM 2395 C C . TRP B 1 102 ? 9.266 -18.078 -8.609 1 97.69 102 TRP B C 1
ATOM 2397 O O . TRP B 1 102 ? 8.664 -17.016 -8.461 1 97.69 102 TRP B O 1
ATOM 2407 N N . ARG B 1 103 ? 9.898 -18.688 -7.613 1 97.75 103 ARG B N 1
ATOM 2408 C CA . ARG B 1 103 ? 9.82 -18.031 -6.32 1 97.75 103 ARG B CA 1
ATOM 2409 C C . ARG B 1 103 ? 11.211 -17.875 -5.703 1 97.75 103 ARG B C 1
ATOM 2411 O O . ARG B 1 103 ? 12.133 -18.609 -6.047 1 97.75 103 ARG B O 1
ATOM 2418 N N . ILE B 1 104 ? 11.375 -16.906 -4.875 1 97.88 104 ILE B N 1
ATOM 2419 C CA . ILE B 1 104 ? 12.586 -16.625 -4.109 1 97.88 104 ILE B CA 1
ATOM 2420 C C . ILE B 1 104 ? 12.258 -16.594 -2.619 1 97.88 104 ILE B C 1
ATOM 2422 O O . ILE B 1 104 ? 11.219 -16.062 -2.217 1 97.88 104 ILE B O 1
ATOM 2426 N N . SER B 1 105 ? 13.141 -17.203 -1.814 1 98.31 105 SER B N 1
ATOM 2427 C CA . SER B 1 105 ? 12.922 -17.234 -0.371 1 98.31 105 SER B CA 1
ATOM 2428 C C . SER B 1 105 ? 13.227 -15.875 0.256 1 98.31 105 SER B C 1
ATOM 2430 O O . SER B 1 105 ? 13.938 -15.055 -0.336 1 98.31 105 SER B O 1
ATOM 2432 N N . TYR B 1 106 ? 12.719 -15.688 1.462 1 98.19 106 TYR B N 1
ATOM 2433 C CA . TYR B 1 106 ? 12.953 -14.445 2.189 1 98.19 106 TYR B CA 1
ATOM 2434 C C . TYR B 1 106 ? 14.445 -14.211 2.4 1 98.19 106 TYR B C 1
ATOM 2436 O O . TYR B 1 106 ? 14.977 -13.172 2.018 1 98.19 106 TYR B O 1
ATOM 2444 N N . PRO B 1 107 ? 15.227 -15.195 2.938 1 98.06 107 PRO B N 1
ATOM 2445 C CA . PRO B 1 107 ? 16.656 -14.953 3.125 1 98.06 107 PRO B CA 1
ATOM 2446 C C . PRO B 1 107 ? 17.391 -14.68 1.812 1 98.06 107 PRO B C 1
ATOM 2448 O O . PRO B 1 107 ? 18.297 -13.852 1.77 1 98.06 107 PRO B O 1
ATOM 2451 N N . ASP B 1 108 ? 16.984 -15.344 0.766 1 98 108 ASP B N 1
ATOM 2452 C CA . ASP B 1 108 ? 17.641 -15.133 -0.522 1 98 108 ASP B CA 1
ATOM 2453 C C . ASP B 1 108 ? 17.359 -13.742 -1.068 1 98 108 ASP B C 1
ATOM 2455 O O . ASP B 1 108 ? 18.234 -13.109 -1.658 1 98 108 ASP B O 1
ATOM 2459 N N . LEU B 1 109 ? 16.156 -13.289 -0.937 1 97.44 109 LEU B N 1
ATOM 2460 C CA . LEU B 1 109 ? 15.828 -11.938 -1.391 1 97.44 109 LEU B CA 1
ATOM 2461 C C . LEU B 1 109 ? 16.609 -10.898 -0.601 1 97.44 109 LEU B C 1
ATOM 2463 O O . LEU B 1 109 ? 17.078 -9.906 -1.167 1 97.44 109 LEU B O 1
ATOM 2467 N N . GLN B 1 110 ? 16.734 -11.188 0.745 1 96.62 110 GLN B N 1
ATOM 2468 C CA . GLN B 1 110 ? 17.562 -10.289 1.545 1 96.62 110 GLN B CA 1
ATOM 2469 C C . GLN B 1 110 ? 18.984 -10.242 1.016 1 96.62 110 GLN B C 1
ATOM 2471 O O . GLN B 1 110 ? 19.609 -9.172 0.958 1 96.62 110 GLN B O 1
ATOM 2476 N N . SER B 1 111 ? 19.469 -11.375 0.647 1 96.62 111 SER B N 1
ATOM 2477 C CA . SER B 1 111 ? 20.812 -11.469 0.08 1 96.62 111 SER B CA 1
ATOM 2478 C C . SER B 1 111 ? 20.922 -10.664 -1.215 1 96.62 111 SER B C 1
ATOM 2480 O O . SER B 1 111 ? 21.938 -10.023 -1.47 1 96.62 111 SER B O 1
ATOM 2482 N N . VAL B 1 112 ? 19.891 -10.719 -2.012 1 95.44 112 VAL B N 1
ATOM 2483 C CA . VAL B 1 112 ? 19.875 -9.961 -3.262 1 95.44 112 VAL B CA 1
ATOM 2484 C C . VAL B 1 112 ? 19.938 -8.461 -2.963 1 95.44 112 VAL B C 1
ATOM 2486 O O . VAL B 1 112 ? 20.703 -7.734 -3.604 1 95.44 112 VAL B O 1
ATOM 2489 N N . TYR B 1 113 ? 19.141 -7.984 -1.985 1 93.5 113 TYR B N 1
ATOM 2490 C CA . TYR B 1 113 ? 19.172 -6.574 -1.604 1 93.5 113 TYR B CA 1
ATOM 2491 C C . TYR B 1 113 ? 20.562 -6.164 -1.152 1 93.5 113 TYR B C 1
ATOM 2493 O O . TYR B 1 113 ? 21.016 -5.051 -1.445 1 93.5 113 TYR B O 1
ATOM 2501 N N . GLU B 1 114 ? 21.25 -7.035 -0.508 1 91.69 114 GLU B N 1
ATOM 2502 C CA . GLU B 1 114 ? 22.531 -6.73 0.117 1 91.69 114 GLU B CA 1
ATOM 2503 C C . GLU B 1 114 ? 23.672 -6.797 -0.898 1 91.69 114 GLU B C 1
ATOM 2505 O O . GLU B 1 114 ? 24.656 -6.074 -0.78 1 91.69 114 GLU B O 1
ATOM 2510 N N . ASN B 1 115 ? 23.5 -7.617 -1.884 1 91.31 115 ASN B N 1
ATOM 2511 C CA . ASN B 1 115 ? 24.672 -7.953 -2.68 1 91.31 115 ASN B CA 1
ATOM 2512 C C . ASN B 1 115 ? 24.531 -7.477 -4.121 1 91.31 115 ASN B C 1
ATOM 2514 O O . ASN B 1 115 ? 25.406 -7.723 -4.953 1 91.31 115 ASN B O 1
ATOM 2518 N N . THR B 1 116 ? 23.453 -6.895 -4.418 1 88.5 116 THR B N 1
ATOM 2519 C CA . THR B 1 116 ? 23.281 -6.379 -5.773 1 88.5 116 THR B CA 1
ATOM 2520 C C . THR B 1 116 ? 23.062 -4.871 -5.754 1 88.5 116 THR B C 1
ATOM 2522 O O . THR B 1 116 ? 22.5 -4.336 -4.797 1 88.5 116 THR B O 1
ATOM 2525 N N . SER B 1 117 ? 23.484 -4.211 -6.789 1 81.5 117 SER B N 1
ATOM 2526 C CA . SER B 1 117 ? 23.359 -2.762 -6.895 1 81.5 117 SER B CA 1
ATOM 2527 C C . SER B 1 117 ? 21.922 -2.342 -7.16 1 81.5 117 SER B C 1
ATOM 2529 O O . SER B 1 117 ? 21.469 -1.297 -6.68 1 81.5 117 SER B O 1
ATOM 2531 N N . ILE B 1 118 ? 21.203 -3.229 -7.848 1 87.94 118 ILE B N 1
ATOM 2532 C CA . ILE B 1 118 ? 19.922 -2.805 -8.367 1 87.94 118 ILE B CA 1
ATOM 2533 C C . ILE B 1 118 ? 18.797 -3.393 -7.516 1 87.94 118 ILE B C 1
ATOM 2535 O O . ILE B 1 118 ? 17.641 -2.996 -7.641 1 87.94 118 ILE B O 1
ATOM 2539 N N . GLY B 1 119 ? 19.141 -4.324 -6.625 1 91.88 119 GLY B N 1
ATOM 2540 C CA . GLY B 1 119 ? 18.141 -5.008 -5.828 1 91.88 119 GLY B CA 1
ATOM 2541 C C . GLY B 1 119 ? 17.219 -4.062 -5.086 1 91.88 119 GLY B C 1
ATOM 2542 O O . GLY B 1 119 ? 15.992 -4.219 -5.121 1 91.88 119 GLY B O 1
ATOM 2543 N N . ASN B 1 120 ? 17.812 -3.107 -4.453 1 92.94 120 ASN B N 1
ATOM 2544 C CA . ASN B 1 120 ? 17.016 -2.164 -3.674 1 92.94 120 ASN B CA 1
ATOM 2545 C C . ASN B 1 120 ? 16.172 -1.271 -4.57 1 92.94 120 ASN B C 1
ATOM 2547 O O . ASN B 1 120 ? 15.055 -0.901 -4.207 1 92.94 120 ASN B O 1
ATOM 2551 N N . SER B 1 121 ? 16.719 -0.972 -5.711 1 93.06 121 SER B N 1
ATOM 2552 C CA . SER B 1 121 ? 15.938 -0.177 -6.656 1 93.06 121 SER B CA 1
ATOM 2553 C C . SER B 1 121 ? 14.719 -0.946 -7.152 1 93.06 121 SER B C 1
ATOM 2555 O O . SER B 1 121 ? 13.609 -0.411 -7.18 1 93.06 121 SER B O 1
ATOM 2557 N N . ILE B 1 122 ? 14.891 -2.182 -7.492 1 93.06 122 ILE B N 1
ATOM 2558 C CA . ILE B 1 122 ? 13.805 -3.035 -7.953 1 93.06 122 ILE B CA 1
ATOM 2559 C C . ILE B 1 122 ? 12.805 -3.25 -6.816 1 93.06 122 ILE B C 1
ATOM 2561 O O . ILE B 1 122 ? 11.594 -3.164 -7.027 1 93.06 122 ILE B O 1
ATOM 2565 N N . GLY B 1 123 ? 13.359 -3.523 -5.629 1 94.5 123 GLY B N 1
ATOM 2566 C CA . GLY B 1 123 ? 12.508 -3.678 -4.465 1 94.5 123 GLY B CA 1
ATOM 2567 C C . GLY B 1 123 ? 11.656 -2.455 -4.184 1 94.5 123 GLY B C 1
ATOM 2568 O O . GLY B 1 123 ? 10.477 -2.578 -3.836 1 94.5 123 GLY B O 1
ATOM 2569 N N . ARG B 1 124 ? 12.219 -1.28 -4.301 1 95.19 124 ARG B N 1
ATOM 2570 C CA . ARG B 1 124 ? 11.492 -0.034 -4.094 1 95.19 124 ARG B CA 1
ATOM 2571 C C . ARG B 1 124 ? 10.344 0.102 -5.094 1 95.19 124 ARG B C 1
ATOM 2573 O O . ARG B 1 124 ? 9.203 0.362 -4.707 1 95.19 124 ARG B O 1
ATOM 2580 N N . ARG B 1 125 ? 10.617 -0.137 -6.309 1 94.56 125 ARG B N 1
ATOM 2581 C CA . ARG B 1 125 ? 9.617 0.01 -7.359 1 94.56 125 ARG B CA 1
ATOM 2582 C C . ARG B 1 125 ? 8.484 -0.995 -7.176 1 94.56 125 ARG B C 1
ATOM 2584 O O . ARG B 1 125 ? 7.312 -0.663 -7.379 1 94.56 125 ARG B O 1
ATOM 2591 N N . MET B 1 126 ? 8.828 -2.186 -6.785 1 94.31 126 MET B N 1
ATOM 2592 C CA . MET B 1 126 ? 7.82 -3.211 -6.531 1 94.31 126 MET B CA 1
ATOM 2593 C C . MET B 1 126 ? 6.93 -2.818 -5.359 1 94.31 126 MET B C 1
ATOM 2595 O O . MET B 1 126 ? 5.707 -2.92 -5.441 1 94.31 126 MET B O 1
ATOM 2599 N N . ALA B 1 127 ? 7.586 -2.396 -4.301 1 96.44 127 ALA B N 1
ATOM 2600 C CA . ALA B 1 127 ? 6.828 -1.964 -3.129 1 96.44 127 ALA B CA 1
ATOM 2601 C C . ALA B 1 127 ? 5.91 -0.792 -3.471 1 96.44 127 ALA B C 1
ATOM 2603 O O . ALA B 1 127 ? 4.762 -0.745 -3.027 1 96.44 127 ALA B O 1
ATOM 2604 N N . GLU B 1 128 ? 6.406 0.115 -4.25 1 96.69 128 GLU B N 1
ATOM 2605 C CA . GLU B 1 128 ? 5.621 1.265 -4.691 1 96.69 128 GLU B CA 1
ATOM 2606 C C . GLU B 1 128 ? 4.422 0.826 -5.523 1 96.69 128 GLU B C 1
ATOM 2608 O O . GLU B 1 128 ? 3.318 1.353 -5.359 1 96.69 128 GLU B O 1
ATOM 2613 N N . ASN B 1 129 ? 4.637 -0.118 -6.383 1 94.62 129 ASN B N 1
ATOM 2614 C CA . ASN B 1 129 ? 3.541 -0.64 -7.191 1 94.62 129 ASN B CA 1
ATOM 2615 C C . ASN B 1 129 ? 2.477 -1.312 -6.328 1 94.62 129 ASN B C 1
ATOM 2617 O O . ASN B 1 129 ? 1.28 -1.142 -6.566 1 94.62 129 ASN B O 1
ATOM 2621 N N . MET B 1 130 ? 2.957 -2.059 -5.387 1 95.31 130 MET B N 1
ATOM 2622 C CA . MET B 1 130 ? 2.01 -2.709 -4.484 1 95.31 130 MET B CA 1
ATOM 2623 C C . MET B 1 130 ? 1.227 -1.676 -3.682 1 95.31 130 MET B C 1
ATOM 2625 O O . MET B 1 130 ? 0.027 -1.841 -3.455 1 95.31 130 MET B O 1
ATOM 2629 N N . TYR B 1 131 ? 1.9 -0.644 -3.277 1 97.44 131 TYR B N 1
ATOM 2630 C CA . TYR B 1 131 ? 1.223 0.463 -2.613 1 97.44 131 TYR B CA 1
ATOM 2631 C C . TYR B 1 131 ? 0.13 1.047 -3.5 1 97.44 131 TYR B C 1
ATOM 2633 O O . TYR B 1 131 ? -0.982 1.309 -3.035 1 97.44 131 TYR B O 1
ATOM 2641 N N . LEU B 1 132 ? 0.466 1.276 -4.715 1 96.94 132 LEU B N 1
ATOM 2642 C CA . LEU B 1 132 ? -0.49 1.878 -5.637 1 96.94 132 LEU B CA 1
ATOM 2643 C C . LEU B 1 132 ? -1.736 1.009 -5.77 1 96.94 132 LEU B C 1
ATOM 2645 O O . LEU B 1 132 ? -2.855 1.523 -5.801 1 96.94 132 LEU B O 1
ATOM 2649 N N . VAL B 1 133 ? -1.543 -0.25 -5.852 1 94.5 133 VAL B N 1
ATOM 2650 C CA . VAL B 1 133 ? -2.652 -1.194 -5.941 1 94.5 133 VAL B CA 1
ATOM 2651 C C . VAL B 1 133 ? -3.541 -1.066 -4.707 1 94.5 133 VAL B C 1
ATOM 2653 O O . VAL B 1 133 ? -4.766 -0.953 -4.824 1 94.5 133 VAL B O 1
ATOM 2656 N N . LYS B 1 134 ? -2.93 -1.007 -3.566 1 96.69 134 LYS B N 1
ATOM 2657 C CA . LYS B 1 134 ? -3.676 -0.926 -2.314 1 96.69 134 LYS B CA 1
ATOM 2658 C C . LYS B 1 134 ? -4.355 0.432 -2.166 1 96.69 134 LYS B C 1
ATOM 2660 O O . LYS B 1 134 ? -5.469 0.521 -1.646 1 96.69 134 LYS B O 1
ATOM 2665 N N . SER B 1 135 ? -3.646 1.441 -2.555 1 96.5 135 SER B N 1
ATOM 2666 C CA . SER B 1 135 ? -4.215 2.783 -2.49 1 96.5 135 SER B CA 1
ATOM 2667 C C . SER B 1 135 ? -5.469 2.893 -3.355 1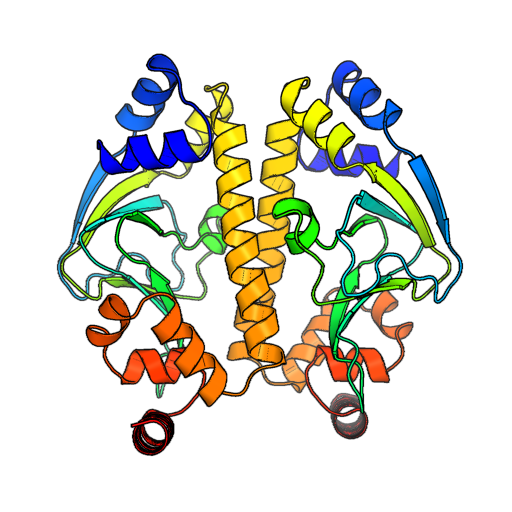 96.5 135 SER B C 1
ATOM 2669 O O . SER B 1 135 ? -6.5 3.396 -2.904 1 96.5 135 SER B O 1
ATOM 2671 N N . LYS B 1 136 ? -5.402 2.424 -4.551 1 94.56 136 LYS B N 1
ATOM 2672 C CA . LYS B 1 136 ? -6.551 2.418 -5.449 1 94.56 136 LYS B CA 1
ATOM 2673 C C . LYS B 1 136 ? -7.707 1.619 -4.859 1 94.56 136 LYS B C 1
ATOM 2675 O O . LYS B 1 136 ? -8.867 2.041 -4.941 1 94.56 136 LYS B O 1
ATOM 2680 N N . ARG B 1 137 ? -7.383 0.526 -4.297 1 94.19 137 ARG B N 1
ATOM 2681 C CA . ARG B 1 137 ? -8.391 -0.334 -3.682 1 94.19 137 ARG B CA 1
ATOM 2682 C C . ARG B 1 137 ? -9.07 0.369 -2.514 1 94.19 137 ARG B C 1
ATOM 2684 O O . ARG B 1 137 ? -10.297 0.303 -2.371 1 94.19 137 ARG B O 1
ATOM 2691 N N . GLU B 1 138 ? -8.336 1.007 -1.688 1 94.88 138 GLU B N 1
ATOM 2692 C CA . GLU B 1 138 ? -8.891 1.738 -0.553 1 94.88 138 GLU B CA 1
ATOM 2693 C C . GLU B 1 138 ? -9.898 2.791 -1.013 1 94.88 138 GLU B C 1
ATOM 2695 O O . GLU B 1 138 ? -11.008 2.863 -0.491 1 94.88 138 GLU B O 1
ATOM 2700 N N . LEU B 1 139 ? -9.508 3.545 -1.957 1 93.25 139 LEU B N 1
ATOM 2701 C CA . LEU B 1 139 ? -10.375 4.609 -2.453 1 93.25 139 LEU B CA 1
ATOM 2702 C C . LEU B 1 139 ? -11.633 4.035 -3.088 1 93.25 139 LEU B C 1
ATOM 2704 O O . LEU B 1 139 ? -12.727 4.586 -2.922 1 93.25 139 LEU B O 1
ATOM 2708 N N . ALA B 1 140 ? -11.477 2.953 -3.795 1 92.56 140 ALA B N 1
ATOM 2709 C CA . ALA B 1 140 ? -12.633 2.299 -4.402 1 92.56 140 ALA B CA 1
ATOM 2710 C C . ALA B 1 140 ? -13.602 1.798 -3.336 1 92.56 140 ALA B C 1
ATOM 2712 O O . ALA B 1 140 ? -14.812 1.975 -3.459 1 92.56 140 ALA B O 1
ATOM 2713 N N . LEU B 1 141 ? -13.062 1.182 -2.297 1 91.62 141 LEU B N 1
ATOM 2714 C CA . LEU B 1 141 ? -13.883 0.637 -1.224 1 91.62 141 LEU B CA 1
ATOM 2715 C C . LEU B 1 141 ? -14.641 1.746 -0.505 1 91.62 141 LEU B C 1
ATOM 2717 O O . LEU B 1 141 ? -15.758 1.53 -0.027 1 91.62 141 LEU B O 1
ATOM 2721 N N . LEU B 1 142 ? -14.094 2.955 -0.522 1 89.19 142 LEU B N 1
ATOM 2722 C CA . LEU B 1 142 ? -14.672 4.062 0.228 1 89.19 142 LEU B CA 1
ATOM 2723 C C . LEU B 1 142 ? -15.641 4.863 -0.643 1 89.19 142 LEU B C 1
ATOM 2725 O O . LEU B 1 142 ? -16.578 5.477 -0.132 1 89.19 142 LEU B O 1
ATOM 2729 N N . SER B 1 143 ? -15.508 4.828 -1.922 1 89.38 143 SER B N 1
ATOM 2730 C CA . SER B 1 143 ? -16.203 5.832 -2.717 1 89.38 143 SER B CA 1
ATOM 2731 C C . SER B 1 143 ? -17.078 5.18 -3.791 1 89.38 143 SER B C 1
ATOM 2733 O O . SER B 1 143 ? -17.938 5.836 -4.387 1 89.38 143 SER B O 1
ATOM 2735 N N . LYS B 1 144 ? -16.859 3.926 -4.078 1 91.06 144 LYS B N 1
ATOM 2736 C CA . LYS B 1 144 ? -17.594 3.289 -5.164 1 91.06 144 LYS B CA 1
ATOM 2737 C C . LYS B 1 144 ? -18.625 2.301 -4.629 1 91.06 144 LYS B C 1
ATOM 2739 O O . LYS B 1 144 ? -18.422 1.684 -3.582 1 91.06 144 LYS B O 1
ATOM 2744 N N . THR B 1 145 ? -19.672 2.182 -5.375 1 91.5 145 THR B N 1
ATOM 2745 C CA . THR B 1 145 ? -20.656 1.141 -5.098 1 91.5 145 THR B CA 1
ATOM 2746 C C . THR B 1 145 ? -20.141 -0.223 -5.547 1 91.5 145 THR B C 1
ATOM 2748 O O . THR B 1 145 ? -19.188 -0.307 -6.332 1 91.5 145 THR B O 1
ATOM 2751 N N . ALA B 1 146 ? -20.797 -1.226 -5.043 1 89.38 146 ALA B N 1
ATOM 2752 C CA . ALA B 1 146 ? -20.438 -2.576 -5.469 1 89.38 146 ALA B CA 1
ATOM 2753 C C . ALA B 1 146 ? -20.516 -2.713 -6.984 1 89.38 146 ALA B C 1
ATOM 2755 O O . ALA B 1 146 ? -19.656 -3.352 -7.602 1 89.38 146 ALA B O 1
ATOM 2756 N N . GLU B 1 147 ? -21.484 -2.121 -7.543 1 90.88 147 GLU B N 1
ATOM 2757 C CA . GLU B 1 147 ? -21.656 -2.18 -8.992 1 90.88 147 GLU B CA 1
ATOM 2758 C C . GLU B 1 147 ? -20.5 -1.504 -9.711 1 90.88 147 GLU B C 1
ATOM 2760 O O . GLU B 1 147 ? -19.969 -2.037 -10.688 1 90.88 147 GLU B O 1
ATOM 2765 N N . GLU B 1 148 ? -20.125 -0.367 -9.266 1 92.62 148 GLU B N 1
ATOM 2766 C CA . GLU B 1 148 ? -19 0.347 -9.859 1 92.62 148 GLU B CA 1
ATOM 2767 C C . GLU B 1 148 ? -17.703 -0.457 -9.734 1 92.62 148 GLU B C 1
ATOM 2769 O O . GLU B 1 148 ? -16.906 -0.508 -10.672 1 92.62 148 GLU B O 1
ATOM 2774 N N . ARG B 1 149 ? -17.562 -1.054 -8.586 1 90.62 149 ARG B N 1
ATOM 2775 C CA . ARG B 1 149 ? -16.375 -1.869 -8.367 1 90.62 149 ARG B CA 1
ATOM 2776 C C . ARG B 1 149 ? -16.359 -3.084 -9.289 1 90.62 149 ARG B C 1
ATOM 2778 O O . ARG B 1 149 ? -15.305 -3.49 -9.781 1 90.62 149 ARG B O 1
ATOM 2785 N N . TYR B 1 150 ? -17.5 -3.684 -9.531 1 88.56 150 TYR B N 1
ATOM 2786 C CA . TYR B 1 150 ? -17.609 -4.805 -10.453 1 88.56 150 TYR B CA 1
ATOM 2787 C C . TYR B 1 150 ? -17.219 -4.395 -11.867 1 88.56 150 TYR B C 1
ATOM 2789 O O . TYR B 1 150 ? -16.469 -5.098 -12.539 1 88.56 150 TYR B O 1
ATOM 2797 N N . LEU B 1 151 ? -17.641 -3.281 -12.258 1 88.56 151 LEU B N 1
ATOM 2798 C CA . LEU B 1 151 ? -17.344 -2.787 -13.602 1 88.56 151 LEU B CA 1
ATOM 2799 C C . LEU B 1 151 ? -15.859 -2.486 -13.758 1 88.56 151 LEU B C 1
ATOM 2801 O O . LEU B 1 151 ? -15.273 -2.734 -14.82 1 88.56 151 LEU B O 1
ATOM 2805 N N . ASP B 1 152 ? -15.305 -1.934 -12.734 1 87.75 152 ASP B N 1
ATOM 2806 C CA . ASP B 1 152 ? -13.875 -1.649 -12.75 1 87.75 152 ASP B CA 1
ATOM 2807 C C . ASP B 1 152 ? -13.062 -2.93 -12.93 1 87.75 152 ASP B C 1
ATOM 2809 O O . ASP B 1 152 ? -12.031 -2.926 -13.602 1 87.75 152 ASP B O 1
ATOM 2813 N N . LEU B 1 153 ? -13.43 -3.988 -12.25 1 82.94 153 LEU B N 1
ATOM 2814 C CA . LEU B 1 153 ? -12.742 -5.273 -12.336 1 82.94 153 LEU B CA 1
ATOM 2815 C C . LEU B 1 153 ? -12.703 -5.785 -13.766 1 82.94 153 LEU B C 1
ATOM 2817 O O . LEU B 1 153 ? -11.695 -6.336 -14.211 1 82.94 153 LEU B O 1
ATOM 2821 N N . PHE B 1 154 ? -13.727 -5.578 -14.492 1 79.19 154 PHE B N 1
ATOM 2822 C CA . PHE B 1 154 ? -13.852 -6.102 -15.852 1 79.19 154 PHE B CA 1
ATOM 2823 C C . PHE B 1 154 ? -13.125 -5.207 -16.844 1 79.19 154 PHE B C 1
ATOM 2825 O O . PHE B 1 154 ? -12.695 -5.668 -17.906 1 79.19 154 PHE B O 1
ATOM 2832 N N . SER B 1 155 ? -13.094 -3.99 -16.516 1 77.88 155 SER B N 1
ATOM 2833 C CA . SER B 1 155 ? -12.383 -3.078 -17.422 1 77.88 155 SER B CA 1
ATOM 2834 C C . SER B 1 155 ? -10.883 -3.322 -17.375 1 77.88 155 SER B C 1
ATOM 2836 O O . SER B 1 155 ? -10.203 -3.221 -18.391 1 77.88 155 SER B O 1
ATOM 2838 N N . ASP B 1 156 ? -10.422 -3.668 -16.344 1 68.06 156 ASP B N 1
ATOM 2839 C CA . ASP B 1 156 ? -8.984 -3.832 -16.156 1 68.06 156 ASP B CA 1
ATOM 2840 C C . ASP B 1 156 ? -8.508 -5.172 -16.719 1 68.06 156 ASP B C 1
ATOM 2842 O O . ASP B 1 156 ? -7.488 -5.234 -17.406 1 68.06 156 ASP B O 1
ATOM 2846 N N . ARG B 1 157 ? -9.328 -6.332 -16.297 1 69 157 ARG B N 1
ATOM 2847 C CA . ARG B 1 157 ? -8.875 -7.637 -16.766 1 69 157 ARG B CA 1
ATOM 2848 C C . ARG B 1 157 ? -10.047 -8.5 -17.203 1 69 157 ARG B C 1
ATOM 2850 O O . ARG B 1 157 ? -10.336 -9.531 -16.594 1 69 157 ARG B O 1
ATOM 2857 N N . PRO B 1 158 ? -10.562 -8.164 -18.297 1 66.94 158 PRO B N 1
ATOM 2858 C CA . PRO B 1 158 ? -11.789 -8.836 -18.703 1 66.94 158 PRO B CA 1
ATOM 2859 C C . PRO B 1 158 ? -11.617 -10.352 -18.844 1 66.94 158 PRO B C 1
ATOM 2861 O O . PRO B 1 158 ? -12.469 -11.117 -18.391 1 66.94 158 PRO B O 1
ATOM 2864 N N . LYS B 1 159 ? -10.68 -10.773 -19.516 1 62.25 159 LYS B N 1
ATOM 2865 C CA . LYS B 1 159 ? -10.492 -12.203 -19.781 1 62.25 159 LYS B CA 1
ATOM 2866 C C . LYS B 1 159 ? -10.297 -12.977 -18.484 1 62.25 159 LYS B C 1
ATOM 2868 O O . LYS B 1 159 ? -10.852 -14.062 -18.312 1 62.25 159 LYS B O 1
ATOM 2873 N N . LEU B 1 160 ? -9.688 -12.344 -17.609 1 63.88 160 LEU B N 1
ATOM 2874 C CA . LEU B 1 160 ? -9.297 -13.062 -16.391 1 63.88 160 LEU B CA 1
ATOM 2875 C C . LEU B 1 160 ? -10.477 -13.18 -15.43 1 63.88 160 LEU B C 1
ATOM 2877 O O . LEU B 1 160 ? -10.625 -14.188 -14.742 1 63.88 160 LEU B O 1
ATOM 2881 N N . ILE B 1 161 ? -11.383 -12.305 -15.664 1 70.56 161 ILE B N 1
ATOM 2882 C CA . ILE B 1 161 ? -12.5 -12.281 -14.727 1 70.56 161 ILE B CA 1
ATOM 2883 C C . ILE B 1 161 ? -13.516 -13.359 -15.109 1 70.56 161 ILE B C 1
ATOM 2885 O O . ILE B 1 161 ? -14.195 -13.914 -14.25 1 70.56 161 ILE B O 1
ATOM 2889 N N . ARG B 1 162 ? -13.453 -13.758 -16.344 1 75.12 162 ARG B N 1
ATOM 2890 C CA . ARG B 1 162 ? -14.422 -14.75 -16.812 1 75.12 162 ARG B CA 1
ATOM 2891 C C . ARG B 1 162 ? -14.086 -16.141 -16.266 1 75.12 162 ARG B C 1
ATOM 2893 O O . ARG B 1 162 ? -14.969 -16.984 -16.156 1 75.12 162 ARG B O 1
ATOM 2900 N N . GLU B 1 163 ? -12.961 -16.281 -15.867 1 81.19 163 GLU B N 1
ATOM 2901 C CA . GLU B 1 163 ? -12.523 -17.594 -15.422 1 81.19 163 GLU B CA 1
ATOM 2902 C C . GLU B 1 163 ? -12.656 -17.734 -13.906 1 81.19 163 GLU B C 1
ATOM 2904 O O . GLU B 1 163 ? -12.516 -18.828 -13.359 1 81.19 163 GLU B O 1
ATOM 2909 N N . ILE B 1 164 ? -12.977 -16.719 -13.273 1 88.75 164 ILE B N 1
ATOM 2910 C CA . ILE B 1 164 ? -13.078 -16.719 -11.82 1 88.75 164 ILE B CA 1
ATOM 2911 C C . ILE B 1 164 ? -14.508 -17.031 -11.398 1 88.75 164 ILE B C 1
ATOM 2913 O O . ILE B 1 164 ? -15.461 -16.438 -11.914 1 88.75 164 ILE B O 1
ATOM 2917 N N . PRO B 1 165 ? -14.688 -17.984 -10.547 1 89.06 165 PRO B N 1
ATOM 2918 C CA . PRO B 1 165 ? -16.031 -18.25 -10.039 1 89.06 165 PRO B CA 1
ATOM 2919 C C . PRO B 1 165 ? -16.7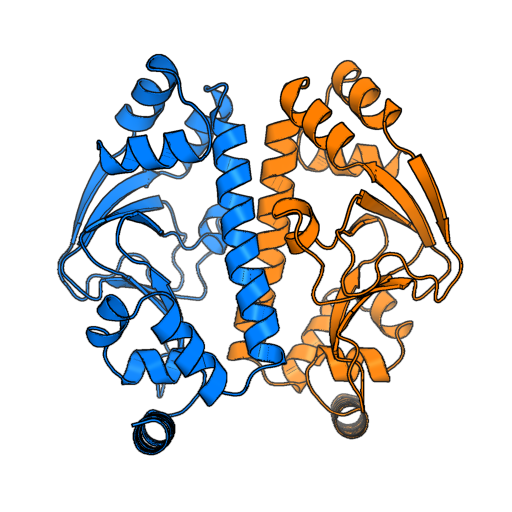19 -17 -9.484 1 89.06 165 PRO B C 1
ATOM 2921 O O . PRO B 1 165 ? -16.078 -16.203 -8.805 1 89.06 165 PRO B O 1
ATOM 2924 N N . LEU B 1 166 ? -17.953 -16.922 -9.703 1 86 166 LEU B N 1
ATOM 2925 C CA . LEU B 1 166 ? -18.734 -15.742 -9.344 1 86 166 LEU B CA 1
ATOM 2926 C C . LEU B 1 166 ? -18.703 -15.5 -7.84 1 86 166 LEU B C 1
ATOM 2928 O O . LEU B 1 166 ? -18.734 -14.352 -7.387 1 86 166 LEU B O 1
ATOM 2932 N N . LYS B 1 167 ? -18.641 -16.609 -7.145 1 90.25 167 LYS B N 1
ATOM 2933 C CA . LYS B 1 167 ? -18.641 -16.5 -5.688 1 90.25 167 LYS B CA 1
ATOM 2934 C C . LYS B 1 167 ? -17.438 -15.711 -5.195 1 90.25 167 LYS B C 1
ATOM 2936 O O . LYS B 1 167 ? -17.531 -14.953 -4.23 1 90.25 167 LYS B O 1
ATOM 2941 N N . TYR B 1 168 ? -16.297 -15.867 -5.859 1 92 168 TYR B N 1
ATOM 2942 C CA . TYR B 1 168 ? -15.094 -15.141 -5.473 1 92 168 TYR B CA 1
ATOM 2943 C C . TYR B 1 168 ? -15.172 -13.68 -5.898 1 92 168 TYR B C 1
ATOM 2945 O O . TYR B 1 168 ? -14.719 -12.789 -5.176 1 92 168 TYR B O 1
ATOM 2953 N N . ILE B 1 169 ? -15.766 -13.477 -7.004 1 90.81 169 ILE B N 1
ATOM 2954 C CA . ILE B 1 169 ? -15.914 -12.117 -7.516 1 90.81 169 ILE B CA 1
ATOM 2955 C C . ILE B 1 169 ? -16.844 -11.32 -6.602 1 90.81 169 ILE B C 1
ATOM 2957 O O . ILE B 1 169 ? -16.562 -10.172 -6.27 1 90.81 169 ILE B O 1
ATOM 2961 N N . SER B 1 170 ? -18.016 -11.93 -6.242 1 91.12 170 SER B N 1
ATOM 2962 C CA . SER B 1 170 ? -18.969 -11.242 -5.371 1 91.12 170 SER B CA 1
ATOM 2963 C C . SER B 1 170 ? -18.328 -10.891 -4.031 1 91.12 170 SER B C 1
ATOM 2965 O O . SER B 1 170 ? -18.516 -9.789 -3.518 1 91.12 170 SER B O 1
ATOM 2967 N N . SER B 1 171 ? -17.562 -11.852 -3.547 1 90.88 171 SER B N 1
ATOM 2968 C CA . SER B 1 171 ? -16.828 -11.602 -2.307 1 90.88 171 SER B CA 1
ATOM 2969 C C . SER B 1 171 ? -15.852 -10.445 -2.463 1 90.88 171 SER B C 1
ATOM 2971 O O . SER B 1 171 ? -15.773 -9.57 -1.598 1 90.88 171 SER B O 1
ATOM 2973 N N . TYR B 1 172 ? -15.18 -10.359 -3.506 1 92.06 172 TYR B N 1
ATOM 2974 C CA . TYR B 1 172 ? -14.164 -9.344 -3.777 1 92.06 172 TYR B CA 1
ATOM 2975 C C . TYR B 1 172 ? -14.797 -7.957 -3.83 1 92.06 172 TYR B C 1
ATOM 2977 O O . TYR B 1 172 ? -14.234 -6.992 -3.303 1 92.06 172 TYR B O 1
ATOM 2985 N N . ILE B 1 173 ? -15.938 -7.895 -4.434 1 89.88 173 ILE B N 1
ATOM 2986 C CA . ILE B 1 173 ? -16.531 -6.57 -4.598 1 89.88 173 ILE B CA 1
ATOM 2987 C C . ILE B 1 173 ? -17.391 -6.242 -3.385 1 89.88 173 ILE B C 1
ATOM 2989 O O . ILE B 1 173 ? -17.953 -5.145 -3.291 1 89.88 173 ILE B O 1
ATOM 2993 N N . GLY B 1 174 ? -17.547 -7.211 -2.484 1 85.94 174 GLY B N 1
ATOM 2994 C CA . GLY B 1 174 ? -18.141 -6.945 -1.189 1 85.94 174 GLY B CA 1
ATOM 2995 C C . GLY B 1 174 ? -19.656 -7.121 -1.186 1 85.94 174 GLY B C 1
ATOM 2996 O O . GLY B 1 174 ? -20.375 -6.355 -0.539 1 85.94 174 GLY B O 1
ATOM 2997 N N . VAL B 1 175 ? -20.141 -8.047 -2.006 1 87.88 175 VAL B N 1
ATOM 2998 C CA . VAL B 1 175 ? -21.578 -8.312 -2.029 1 87.88 175 VAL B CA 1
ATOM 2999 C C . VAL B 1 175 ? -21.828 -9.82 -2.002 1 87.88 175 VAL B C 1
ATOM 3001 O O . VAL B 1 175 ? -20.891 -10.609 -2.094 1 87.88 175 VAL B O 1
ATOM 3004 N N . THR B 1 176 ? -23.062 -10.148 -1.804 1 86.62 176 THR B N 1
ATOM 3005 C CA . THR B 1 176 ? -23.422 -11.555 -1.879 1 86.62 176 THR B CA 1
ATOM 3006 C C . THR B 1 176 ? -23.5 -12.016 -3.332 1 86.62 176 THR B C 1
ATOM 3008 O O . THR B 1 176 ? -23.656 -11.203 -4.242 1 86.62 176 THR B O 1
ATOM 3011 N N . PRO B 1 177 ? -23.344 -13.328 -3.533 1 87.56 177 PRO B N 1
ATOM 3012 C CA . PRO B 1 177 ? -23.5 -13.852 -4.891 1 87.56 177 PRO B CA 1
ATOM 3013 C C . PRO B 1 177 ? -24.844 -13.469 -5.52 1 87.56 177 PRO B C 1
ATOM 3015 O O . PRO B 1 177 ? -24.906 -13.164 -6.715 1 87.56 177 PRO B O 1
ATOM 3018 N N . GLN B 1 178 ? -25.859 -13.438 -4.703 1 88.56 178 GLN B N 1
ATOM 3019 C CA . GLN B 1 178 ? -27.188 -13.078 -5.184 1 88.56 178 GLN B CA 1
ATOM 3020 C C . GLN B 1 178 ? -27.234 -11.633 -5.664 1 88.56 178 GLN B C 1
ATOM 3022 O O . GLN B 1 178 ? -27.828 -11.328 -6.695 1 88.56 178 GLN B O 1
ATOM 3027 N N . ALA B 1 179 ? -26.625 -10.82 -4.957 1 88.88 179 ALA B N 1
ATOM 3028 C CA . ALA B 1 179 ? -26.578 -9.414 -5.324 1 88.88 179 ALA B CA 1
ATOM 3029 C C . ALA B 1 179 ? -25.797 -9.211 -6.617 1 88.88 179 ALA B C 1
ATOM 3031 O O . ALA B 1 179 ? -26.156 -8.375 -7.449 1 88.88 179 ALA B O 1
ATOM 3032 N N . LEU B 1 180 ? -24.672 -9.922 -6.77 1 89.31 180 LEU B N 1
ATOM 3033 C CA . LEU B 1 180 ? -23.891 -9.828 -7.996 1 89.31 180 LEU B CA 1
ATOM 3034 C C . LEU B 1 180 ? -24.703 -10.273 -9.203 1 89.31 180 LEU B C 1
ATOM 3036 O O . LEU B 1 180 ? -24.609 -9.672 -10.273 1 89.31 180 LEU B O 1
ATOM 3040 N N . SER B 1 181 ? -25.453 -11.258 -9.031 1 88.44 181 SER B N 1
ATOM 3041 C CA . SER B 1 181 ? -26.312 -11.727 -10.117 1 88.44 181 SER B CA 1
ATOM 3042 C C . SER B 1 181 ? -27.266 -10.633 -10.578 1 88.44 181 SER B C 1
ATOM 3044 O O . SER B 1 181 ? -27.469 -10.453 -11.781 1 88.44 181 SER B O 1
ATOM 3046 N N . ARG B 1 182 ? -27.797 -9.945 -9.648 1 88.69 182 ARG B N 1
ATOM 3047 C CA . ARG B 1 182 ? -28.688 -8.836 -9.961 1 88.69 182 ARG B CA 1
ATOM 3048 C C . ARG B 1 182 ? -27.953 -7.727 -10.703 1 88.69 182 ARG B C 1
ATOM 3050 O O . ARG B 1 182 ? -28.484 -7.145 -11.648 1 88.69 182 ARG B O 1
ATOM 3057 N N . ILE B 1 183 ? -26.75 -7.414 -10.227 1 87.38 183 ILE B N 1
ATOM 3058 C CA . ILE B 1 183 ? -25.922 -6.383 -10.852 1 87.38 183 ILE B CA 1
ATOM 3059 C C . ILE B 1 183 ? -25.625 -6.766 -12.297 1 87.38 183 ILE B C 1
ATOM 3061 O O . ILE B 1 183 ? -25.734 -5.93 -13.203 1 87.38 183 ILE B O 1
ATOM 3065 N N . ARG B 1 184 ? -25.25 -8.023 -12.508 1 84.75 184 ARG B N 1
ATOM 3066 C CA . ARG B 1 184 ? -24.922 -8.508 -13.844 1 84.75 184 ARG B CA 1
ATOM 3067 C C . ARG B 1 184 ? -26.125 -8.445 -14.773 1 84.75 184 ARG B C 1
ATOM 3069 O O . ARG B 1 184 ? -25.984 -8.148 -15.961 1 84.75 184 ARG B O 1
ATOM 3076 N N . LYS B 1 185 ? -27.328 -8.703 -14.242 1 85.38 185 LYS B N 1
ATOM 3077 C CA . LYS B 1 185 ? -28.562 -8.648 -15.023 1 85.38 185 LYS B CA 1
ATOM 3078 C C . LYS B 1 185 ? -28.859 -7.219 -15.461 1 85.38 185 LYS B C 1
ATOM 3080 O O . LYS B 1 185 ? -29.391 -7.004 -16.547 1 85.38 185 LYS B O 1
ATOM 3085 N N . ARG B 1 186 ? -28.5 -6.305 -14.578 1 82.12 186 ARG B N 1
ATOM 3086 C CA . ARG B 1 186 ? -28.781 -4.902 -14.875 1 82.12 186 ARG B CA 1
ATOM 3087 C C . ARG B 1 186 ? -27.828 -4.371 -15.938 1 82.12 186 ARG B C 1
ATOM 3089 O O . ARG B 1 186 ? -28.172 -3.455 -16.688 1 82.12 186 ARG B O 1
ATOM 3096 N N . ILE B 1 187 ? -26.609 -4.844 -15.898 1 78.62 187 ILE B N 1
ATOM 3097 C CA . ILE B 1 187 ? -25.609 -4.312 -16.812 1 78.62 187 ILE B CA 1
ATOM 3098 C C . ILE B 1 187 ? -25.703 -5.031 -18.156 1 78.62 187 ILE B C 1
ATOM 3100 O O . ILE B 1 187 ? -25.375 -4.457 -19.203 1 78.62 187 ILE B O 1
ATOM 3104 N N . THR B 1 188 ? -26.062 -6.324 -18.234 1 62.59 188 THR B N 1
ATOM 3105 C CA . THR B 1 188 ? -26.234 -7.012 -19.5 1 62.59 188 THR B CA 1
ATOM 3106 C C . THR B 1 188 ? -27.578 -6.66 -20.141 1 62.59 188 THR B C 1
ATOM 3108 O O . THR B 1 188 ? -28.578 -6.457 -19.422 1 62.59 188 THR B O 1
#

Organism: NCBI:txid346377

InterPro domains:
  IPR000595 Cyclic nucleotide-binding domain [PF00027] (29-115)
  IPR000595 Cyclic nucleotide-binding domain [cd00038] (11-127)
  IPR014710 RmlC-like jelly roll fold [G3DSA:2.60.120.10] (1-139)
  IPR018490 Cyclic nucleotide-binding domain superfamily [SSF51206] (11-115)